Protein AF-A0A8T4MR96-F1 (afdb_monomer)

Foldseek 3Di:
DDPDLVVVVLVLVVLCVLQVDPCSVLVQLLVVVVLLVVQFDQVQKFWDDDLCCCFFPNVNPDGDRETEIEGRPQVVCPPDDLVRLLVVLVVVLVVRLVSLVVSDFPEDSDCVDPCAWDAPDSSQKIWGWGWHQDSVPRHIDTYIYMYHHHDDDPDDGDDTDTHDSDDVV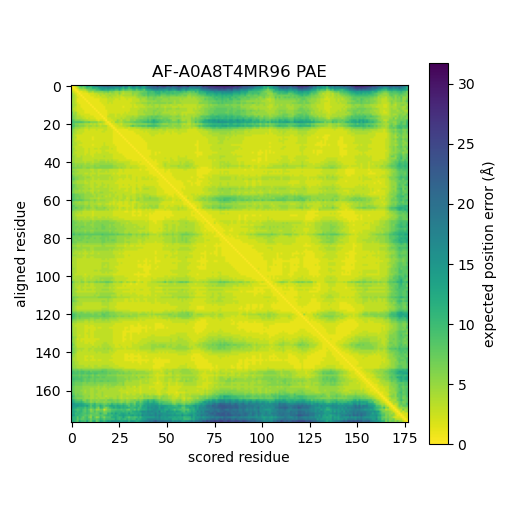SDDPVSDD

pLDDT: mean 91.63, std 8.27, range [53.38, 98.75]

Mean predicted aligned error: 4.53 Å

Structure (mmCIF, N/CA/C/O backbone):
data_AF-A0A8T4MR96-F1
#
_entry.id   AF-A0A8T4MR96-F1
#
loop_
_atom_site.group_PDB
_atom_site.id
_atom_site.type_symbol
_atom_site.label_atom_id
_atom_site.label_alt_id
_atom_site.label_comp_id
_atom_site.label_asym_id
_atom_site.label_entity_id
_atom_site.label_seq_id
_atom_site.pdbx_PDB_ins_code
_atom_site.Cartn_x
_atom_site.Cartn_y
_atom_site.Cartn_z
_atom_site.occupancy
_atom_site.B_iso_or_equiv
_atom_site.auth_seq_id
_atom_site.auth_comp_id
_atom_site.auth_asym_id
_atom_site.auth_atom_id
_atom_site.pdbx_PDB_model_num
ATOM 1 N N . MET A 1 1 ? 13.574 -9.142 0.629 1.00 53.38 1 MET A N 1
ATOM 2 C CA . MET A 1 1 ? 13.779 -9.812 -0.675 1.00 53.38 1 MET A CA 1
ATOM 3 C C . MET A 1 1 ? 15.014 -9.201 -1.312 1.00 53.38 1 MET A C 1
ATOM 5 O O . MET A 1 1 ? 15.032 -7.990 -1.472 1.00 53.38 1 MET A O 1
ATOM 9 N N . ARG A 1 2 ? 16.066 -9.972 -1.608 1.00 58.84 2 ARG A N 1
ATOM 10 C CA . ARG A 1 2 ? 17.262 -9.412 -2.256 1.00 58.84 2 ARG A CA 1
ATOM 11 C C . ARG A 1 2 ? 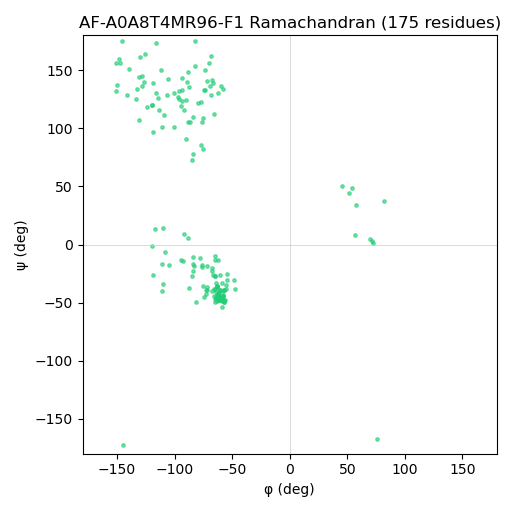17.069 -9.528 -3.765 1.00 58.84 2 ARG A C 1
ATOM 13 O O . ARG A 1 2 ? 17.324 -10.583 -4.330 1.00 58.84 2 ARG A O 1
ATOM 20 N N . ILE A 1 3 ? 16.503 -8.490 -4.377 1.00 70.12 3 ILE A N 1
ATOM 21 C CA . ILE A 1 3 ? 16.417 -8.413 -5.838 1.00 70.12 3 ILE A CA 1
ATOM 22 C C . ILE A 1 3 ? 17.841 -8.226 -6.358 1.00 70.12 3 ILE A C 1
ATOM 24 O O . ILE A 1 3 ? 18.568 -7.358 -5.869 1.00 70.12 3 ILE A O 1
ATOM 28 N N . ASP A 1 4 ? 18.240 -9.059 -7.312 1.00 83.56 4 ASP A N 1
ATOM 29 C CA . ASP A 1 4 ? 19.483 -8.870 -8.048 1.00 83.56 4 ASP A CA 1
ATOM 30 C C . ASP A 1 4 ? 19.355 -7.589 -8.884 1.00 83.56 4 ASP A C 1
ATOM 32 O O . ASP A 1 4 ? 18.523 -7.501 -9.791 1.00 83.56 4 ASP A O 1
ATOM 36 N N . LYS A 1 5 ? 20.139 -6.570 -8.516 1.00 83.81 5 LYS A N 1
ATOM 37 C CA . LYS A 1 5 ? 20.066 -5.241 -9.129 1.00 83.81 5 LYS A CA 1
ATOM 38 C C . LYS A 1 5 ? 20.426 -5.283 -10.610 1.00 83.81 5 LYS A C 1
ATOM 40 O O . LYS A 1 5 ? 19.798 -4.572 -11.390 1.00 83.81 5 LYS A O 1
ATOM 45 N N . ASP A 1 6 ? 21.381 -6.125 -10.992 1.00 85.31 6 ASP A N 1
ATOM 46 C CA . ASP A 1 6 ? 21.850 -6.217 -12.371 1.00 85.31 6 ASP A CA 1
ATOM 47 C C . ASP A 1 6 ? 20.800 -6.903 -13.241 1.00 85.31 6 ASP A C 1
ATOM 49 O O . ASP A 1 6 ? 20.494 -6.424 -14.336 1.00 85.31 6 ASP A O 1
ATOM 53 N N . LYS A 1 7 ? 20.178 -7.977 -12.735 1.00 86.06 7 LYS A N 1
ATOM 54 C CA . LYS A 1 7 ? 19.045 -8.618 -13.421 1.00 86.06 7 LYS A CA 1
ATOM 55 C C . LYS A 1 7 ? 17.857 -7.675 -13.555 1.00 86.06 7 LYS A C 1
ATOM 57 O O . LYS A 1 7 ? 17.277 -7.591 -14.635 1.00 86.06 7 LYS A O 1
ATOM 62 N N . LEU A 1 8 ? 17.510 -6.946 -12.491 1.00 87.44 8 LEU A N 1
ATOM 63 C CA . LEU A 1 8 ? 16.403 -5.997 -12.547 1.00 87.44 8 LEU A CA 1
ATOM 64 C C . LEU A 1 8 ? 16.685 -4.866 -13.542 1.00 87.44 8 LEU A C 1
ATOM 66 O O . LEU A 1 8 ? 15.823 -4.553 -14.353 1.00 87.44 8 LEU A O 1
ATOM 70 N N . ASN A 1 9 ? 17.887 -4.288 -13.537 1.00 88.50 9 ASN A N 1
ATOM 71 C CA . ASN A 1 9 ? 18.240 -3.232 -14.483 1.00 88.50 9 ASN A CA 1
ATOM 72 C C . ASN A 1 9 ? 18.141 -3.715 -15.943 1.00 88.50 9 ASN A C 1
ATOM 74 O O . ASN A 1 9 ? 17.506 -3.062 -16.770 1.00 88.50 9 ASN A O 1
ATOM 78 N N . LYS A 1 10 ? 18.676 -4.908 -16.246 1.00 88.94 10 LYS A N 1
ATOM 79 C CA . LYS A 1 10 ? 18.540 -5.532 -17.575 1.00 88.94 10 LYS A CA 1
ATOM 80 C C . LYS A 1 10 ? 17.077 -5.732 -17.968 1.00 88.94 10 LYS A C 1
ATOM 82 O O . LYS A 1 10 ? 16.699 -5.411 -19.090 1.00 88.94 10 LYS A O 1
ATOM 87 N N . PHE A 1 11 ? 16.255 -6.212 -17.038 1.00 88.69 11 PHE A N 1
ATOM 88 C CA . PHE A 1 11 ? 14.827 -6.398 -17.269 1.00 88.69 11 PHE A CA 1
ATOM 89 C C . PHE A 1 11 ? 14.107 -5.075 -17.565 1.00 88.69 11 PHE A C 1
ATOM 91 O O . PHE A 1 11 ? 13.297 -5.014 -18.482 1.00 88.69 11 PHE A O 1
ATOM 98 N N . LEU A 1 12 ? 14.420 -3.996 -16.845 1.00 90.38 12 LEU A N 1
ATOM 99 C CA . LEU A 1 12 ? 13.809 -2.683 -17.081 1.00 90.38 12 LEU A CA 1
ATOM 100 C C . LEU A 1 12 ? 14.161 -2.121 -18.464 1.00 90.38 12 LEU A C 1
ATOM 102 O O . LEU A 1 12 ? 13.284 -1.589 -19.144 1.00 90.38 12 LEU A O 1
ATOM 106 N N . ILE A 1 13 ? 15.417 -2.280 -18.896 1.00 87.25 13 ILE A N 1
ATOM 107 C CA . ILE A 1 13 ? 15.866 -1.896 -20.243 1.00 87.25 13 ILE A CA 1
ATOM 108 C C . ILE A 1 13 ? 15.100 -2.695 -21.303 1.00 87.25 13 ILE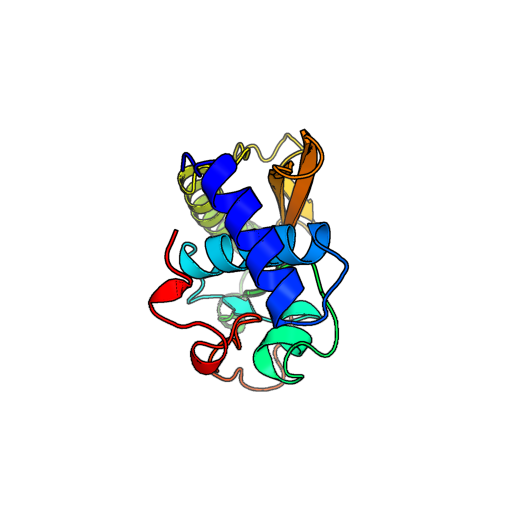 A C 1
ATOM 110 O O . ILE A 1 13 ? 14.528 -2.104 -22.214 1.00 87.25 13 ILE A O 1
ATOM 114 N N . LEU A 1 14 ? 15.001 -4.014 -21.126 1.00 87.62 14 LEU A N 1
ATOM 115 C CA . LEU A 1 14 ? 14.251 -4.887 -22.027 1.00 87.62 14 LEU A CA 1
ATOM 116 C C . LEU A 1 14 ? 12.773 -4.471 -22.138 1.00 87.62 14 LEU A C 1
ATOM 118 O O . LEU A 1 14 ? 12.224 -4.414 -23.236 1.00 87.62 14 LEU A O 1
ATOM 122 N N . VAL A 1 15 ? 12.119 -4.149 -21.018 1.00 87.81 15 VAL A N 1
ATOM 123 C CA . VAL A 1 15 ? 10.719 -3.693 -21.028 1.00 87.81 15 VAL A CA 1
ATOM 124 C C . VAL A 1 15 ? 10.581 -2.380 -21.788 1.00 87.81 15 VAL A C 1
ATOM 126 O O . VAL A 1 15 ? 9.660 -2.251 -22.593 1.00 87.81 15 VAL A O 1
ATOM 129 N N . LYS A 1 16 ? 11.487 -1.419 -21.581 1.00 87.50 16 LYS A N 1
ATOM 130 C CA . LYS A 1 16 ? 11.497 -0.163 -22.343 1.00 87.50 16 LYS A CA 1
ATOM 131 C C . LYS A 1 16 ? 11.583 -0.429 -23.847 1.00 87.50 16 LYS A C 1
ATOM 133 O O . LYS A 1 16 ? 10.780 0.124 -24.594 1.00 87.50 16 LYS A O 1
ATOM 138 N N . ASP A 1 17 ? 12.499 -1.296 -24.269 1.00 85.81 17 ASP A N 1
ATOM 139 C CA . ASP A 1 17 ? 12.726 -1.590 -25.688 1.00 85.81 17 ASP A CA 1
ATOM 140 C C . ASP A 1 17 ? 11.514 -2.273 -26.350 1.00 85.81 17 ASP A C 1
ATOM 142 O O . ASP A 1 17 ? 11.286 -2.108 -27.546 1.00 85.81 17 ASP A O 1
ATOM 146 N N . LYS A 1 18 ? 10.700 -3.008 -25.577 1.00 84.75 18 LYS A N 1
ATOM 147 C CA . LYS A 1 18 ? 9.517 -3.740 -26.073 1.00 84.75 18 LYS A CA 1
ATOM 148 C C . LYS A 1 18 ? 8.192 -2.975 -25.946 1.00 84.75 18 LYS A C 1
ATOM 150 O O . LYS A 1 18 ? 7.189 -3.429 -26.496 1.00 84.75 18 LYS A O 1
ATOM 155 N N . THR A 1 19 ? 8.139 -1.872 -25.192 1.00 80.56 19 THR A N 1
ATOM 156 C CA . THR A 1 19 ? 6.870 -1.192 -24.842 1.00 80.56 19 THR A CA 1
ATOM 157 C C . THR A 1 19 ? 6.764 0.259 -25.315 1.00 80.56 19 THR A C 1
ATOM 159 O O . THR A 1 19 ? 5.734 0.879 -25.069 1.00 80.56 19 THR A O 1
ATOM 162 N N . ASP A 1 20 ? 7.794 0.814 -25.966 1.00 78.31 20 ASP A N 1
ATOM 163 C CA . ASP A 1 20 ? 7.928 2.246 -26.315 1.00 78.31 20 ASP A CA 1
ATOM 164 C C . ASP A 1 20 ? 7.838 3.207 -25.106 1.00 78.31 20 ASP A C 1
ATOM 166 O O . ASP A 1 20 ? 7.813 4.434 -25.248 1.00 78.31 20 ASP A O 1
ATOM 170 N N . ILE A 1 21 ? 7.823 2.673 -23.880 1.00 85.62 21 ILE A N 1
ATOM 171 C CA . ILE A 1 21 ? 7.760 3.453 -22.648 1.00 85.62 21 ILE A CA 1
ATOM 172 C C . ILE A 1 21 ? 9.171 3.895 -22.283 1.00 85.62 21 ILE A C 1
ATOM 174 O O . ILE A 1 21 ? 10.004 3.111 -21.835 1.00 85.62 21 ILE A O 1
ATOM 178 N N . THR A 1 22 ? 9.433 5.190 -22.415 1.00 84.50 22 THR A N 1
ATOM 179 C CA . THR A 1 22 ? 10.762 5.765 -22.165 1.00 84.50 22 THR A CA 1
ATOM 180 C C . THR A 1 22 ? 11.043 6.054 -20.689 1.00 84.50 22 THR A C 1
ATOM 182 O O . THR A 1 22 ? 12.203 6.179 -20.294 1.00 84.50 22 THR A O 1
ATOM 185 N N . ALA A 1 23 ? 10.003 6.126 -19.855 1.00 90.19 23 ALA A N 1
ATOM 186 C CA . ALA A 1 23 ? 10.102 6.448 -18.434 1.00 90.19 23 ALA A CA 1
ATOM 187 C C . ALA A 1 23 ? 10.446 5.210 -17.580 1.00 90.19 23 ALA A C 1
ATOM 189 O O . ALA A 1 23 ? 9.583 4.634 -16.918 1.00 90.19 23 ALA A O 1
ATOM 190 N N . LEU A 1 24 ? 11.723 4.813 -17.577 1.00 90.81 24 LEU A N 1
ATOM 191 C CA . LEU A 1 24 ? 12.227 3.635 -16.851 1.00 90.81 24 LEU A CA 1
ATOM 192 C C . LEU A 1 24 ? 11.907 3.644 -15.348 1.00 90.81 24 LEU A C 1
ATOM 194 O O . LEU A 1 24 ? 11.564 2.606 -14.791 1.00 90.81 24 LEU A O 1
ATOM 198 N N . GLU A 1 25 ? 11.964 4.806 -14.696 1.00 91.44 25 GLU A N 1
ATOM 199 C CA . GLU A 1 25 ? 11.644 4.936 -13.266 1.00 91.44 25 GLU A CA 1
ATOM 200 C C . GLU A 1 25 ? 10.175 4.599 -12.961 1.00 91.44 25 GLU A C 1
ATOM 202 O O . GLU A 1 25 ? 9.868 4.020 -11.916 1.00 91.44 25 GLU A O 1
ATOM 207 N N . LEU A 1 26 ? 9.259 4.904 -13.890 1.00 92.06 26 LEU A N 1
ATOM 208 C CA . LEU A 1 26 ? 7.845 4.550 -13.754 1.00 92.06 26 LEU A CA 1
ATOM 209 C C . LEU A 1 26 ? 7.627 3.045 -13.937 1.00 92.06 26 LEU A C 1
ATOM 211 O O . LEU A 1 26 ? 6.822 2.461 -13.213 1.00 92.06 26 LEU A O 1
ATOM 215 N N . ILE A 1 27 ? 8.373 2.410 -14.848 1.00 92.50 27 ILE A N 1
ATOM 216 C CA . ILE A 1 27 ? 8.364 0.950 -15.027 1.00 92.50 27 ILE A CA 1
ATOM 217 C C . ILE A 1 27 ? 8.896 0.264 -13.762 1.00 92.50 27 ILE A C 1
ATOM 219 O O . ILE A 1 27 ? 8.271 -0.672 -13.261 1.00 92.50 27 ILE A O 1
ATOM 223 N N . GLU A 1 28 ? 10.014 0.749 -13.211 1.00 93.38 28 GLU A N 1
ATOM 224 C CA . GLU A 1 28 ? 10.593 0.223 -11.970 1.00 93.38 28 GLU A CA 1
ATOM 225 C C . GLU A 1 28 ? 9.580 0.292 -10.824 1.00 93.38 28 GLU A C 1
ATOM 227 O O . GLU A 1 28 ? 9.332 -0.697 -10.127 1.00 93.38 28 GLU A O 1
ATOM 232 N N . LYS A 1 29 ? 8.955 1.456 -10.644 1.00 93.69 29 LYS A N 1
ATOM 233 C CA . LYS A 1 29 ? 7.974 1.640 -9.582 1.00 93.69 29 LYS A CA 1
ATOM 234 C C . LYS A 1 29 ? 6.723 0.787 -9.796 1.00 93.69 29 LYS A C 1
ATOM 236 O O . LYS A 1 29 ? 6.225 0.219 -8.824 1.00 93.69 29 LYS A O 1
ATOM 241 N N . ASP A 1 30 ? 6.245 0.633 -11.035 1.00 93.31 30 ASP A N 1
ATOM 242 C CA . ASP A 1 30 ? 5.129 -0.269 -11.361 1.00 93.31 30 ASP A CA 1
ATOM 243 C C . ASP A 1 30 ? 5.448 -1.725 -11.010 1.00 93.31 30 ASP A C 1
ATOM 245 O O . ASP A 1 30 ? 4.603 -2.429 -10.454 1.00 93.31 30 ASP A O 1
ATOM 249 N N . LEU A 1 31 ? 6.684 -2.169 -11.251 1.00 92.19 31 LEU A N 1
ATOM 250 C CA . LEU A 1 31 ? 7.123 -3.504 -10.863 1.00 92.19 31 LEU A CA 1
ATOM 251 C C . LEU A 1 31 ? 7.060 -3.696 -9.342 1.00 92.19 31 LEU A C 1
ATOM 253 O O . LEU A 1 31 ? 6.496 -4.687 -8.871 1.00 92.19 31 LEU A O 1
ATOM 257 N N . TYR A 1 32 ? 7.589 -2.751 -8.561 1.00 93.75 32 TYR A N 1
ATOM 258 C CA . TYR A 1 32 ? 7.512 -2.819 -7.098 1.00 93.75 32 TYR A CA 1
ATOM 259 C C . TYR A 1 32 ? 6.067 -2.756 -6.584 1.00 93.75 32 TYR A C 1
ATOM 261 O O . TYR A 1 32 ? 5.731 -3.473 -5.637 1.00 93.75 32 TYR A O 1
ATOM 269 N N . LEU A 1 33 ? 5.192 -1.978 -7.234 1.00 94.75 33 LEU A N 1
ATOM 270 C CA . LEU A 1 33 ? 3.752 -1.957 -6.953 1.00 94.75 33 LEU A CA 1
ATOM 271 C C . LEU A 1 33 ? 3.127 -3.340 -7.157 1.00 94.75 33 LEU A C 1
ATOM 273 O O . LEU A 1 33 ? 2.415 -3.822 -6.276 1.00 94.75 33 LEU A O 1
ATOM 277 N N . ASN A 1 34 ? 3.429 -4.002 -8.276 1.00 92.81 34 ASN A N 1
ATOM 278 C CA . ASN A 1 34 ? 2.921 -5.345 -8.570 1.00 92.81 34 ASN A CA 1
ATOM 279 C C . ASN A 1 34 ? 3.463 -6.386 -7.580 1.00 92.81 34 ASN A C 1
ATOM 281 O O . ASN A 1 34 ? 2.710 -7.242 -7.117 1.00 92.81 34 ASN A O 1
ATOM 285 N N . ILE A 1 35 ? 4.734 -6.279 -7.177 1.00 92.56 35 ILE A N 1
ATOM 286 C CA . ILE A 1 35 ? 5.318 -7.145 -6.144 1.00 92.56 35 ILE A CA 1
ATOM 287 C C . ILE A 1 35 ? 4.563 -6.989 -4.819 1.00 92.56 35 ILE A C 1
ATOM 289 O O . ILE A 1 35 ? 4.231 -7.997 -4.196 1.00 92.56 35 ILE A O 1
ATOM 293 N N . LEU A 1 36 ? 4.259 -5.758 -4.393 1.00 95.38 36 LEU A N 1
ATOM 294 C CA . LEU A 1 36 ? 3.473 -5.516 -3.180 1.00 95.38 36 LEU A CA 1
ATOM 295 C C . LEU A 1 36 ? 2.058 -6.090 -3.304 1.00 95.38 36 LEU A C 1
ATOM 297 O O . LEU A 1 36 ? 1.634 -6.841 -2.429 1.00 95.38 36 LEU A O 1
ATOM 301 N N . LEU A 1 37 ? 1.359 -5.807 -4.408 1.00 94.38 37 LEU A N 1
ATOM 302 C CA . LEU A 1 37 ? 0.015 -6.335 -4.671 1.00 94.38 37 LEU A CA 1
ATOM 303 C C . LEU A 1 37 ? -0.025 -7.869 -4.653 1.00 94.38 37 LEU A C 1
ATOM 305 O O . LEU A 1 37 ? -0.958 -8.443 -4.105 1.00 94.38 37 LEU A O 1
ATOM 309 N N . SER A 1 38 ? 1.000 -8.530 -5.195 1.00 93.06 38 SER A N 1
ATOM 310 C CA . SER A 1 38 ? 1.072 -9.998 -5.247 1.00 93.06 38 SER A CA 1
ATOM 311 C C . SER A 1 38 ? 1.341 -10.670 -3.894 1.00 93.06 38 SER A C 1
ATOM 313 O O . SER A 1 38 ? 1.116 -11.869 -3.753 1.00 93.06 38 SER A O 1
ATOM 315 N N . LYS A 1 39 ? 1.857 -9.926 -2.906 1.00 95.06 39 LYS A N 1
ATOM 316 C CA . LYS A 1 39 ? 2.329 -10.479 -1.623 1.00 95.06 39 LYS A CA 1
ATOM 317 C C . LYS A 1 39 ? 1.467 -10.110 -0.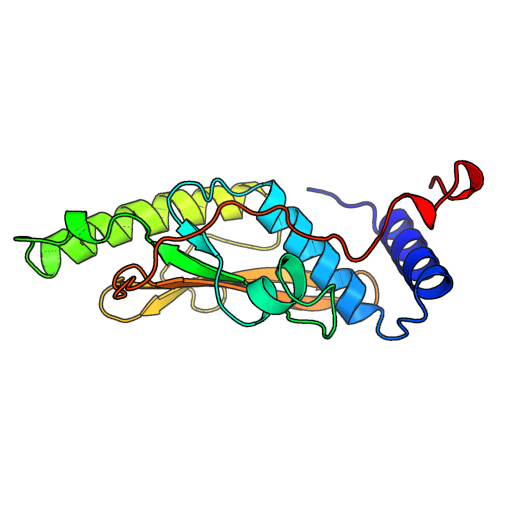424 1.00 95.06 39 LYS A C 1
ATOM 319 O O . LYS A 1 39 ? 1.618 -10.723 0.631 1.00 95.06 39 LYS A O 1
ATOM 324 N N . LEU A 1 40 ? 0.613 -9.100 -0.550 1.00 95.88 40 LEU A N 1
ATOM 325 C CA . LEU A 1 40 ? -0.267 -8.664 0.529 1.00 95.88 40 LEU A CA 1
ATOM 326 C C . LEU A 1 40 ? -1.573 -9.456 0.506 1.00 95.88 40 LEU A C 1
ATOM 328 O O . LEU A 1 40 ? -2.199 -9.590 -0.544 1.00 95.88 40 LEU A O 1
ATOM 332 N N . ASN A 1 41 ? -2.037 -9.911 1.674 1.00 95.50 41 ASN A N 1
ATOM 333 C CA . ASN A 1 41 ? -3.406 -10.398 1.785 1.00 95.50 41 ASN A CA 1
ATOM 334 C C . ASN A 1 41 ? -4.365 -9.200 1.821 1.00 95.50 41 ASN A C 1
ATOM 336 O O . ASN A 1 41 ? -4.487 -8.498 2.831 1.00 95.50 41 ASN A O 1
ATOM 340 N N . LEU A 1 42 ? -5.045 -8.985 0.695 1.00 95.00 42 LEU A N 1
ATOM 341 C CA . LEU A 1 42 ? -5.956 -7.866 0.480 1.00 95.00 42 LEU A CA 1
ATOM 342 C C . LEU A 1 42 ? -7.435 -8.284 0.405 1.00 95.00 42 LEU A C 1
ATOM 344 O O . LEU A 1 42 ? -8.266 -7.468 0.031 1.00 95.00 42 LEU A O 1
ATOM 348 N N . GLU A 1 43 ? -7.798 -9.507 0.808 1.00 93.00 43 GLU A N 1
ATOM 349 C CA . GLU A 1 43 ? -9.166 -10.058 0.675 1.00 93.00 43 GLU A CA 1
ATOM 350 C C . GLU A 1 43 ? -10.262 -9.182 1.304 1.00 93.00 43 GLU A C 1
ATOM 352 O O . GLU A 1 43 ? -11.400 -9.134 0.843 1.00 93.00 43 GLU A O 1
ATOM 357 N N . ASN A 1 44 ? -9.916 -8.457 2.366 1.00 94.69 44 ASN A N 1
ATOM 358 C CA . ASN A 1 44 ? -10.836 -7.580 3.085 1.00 94.69 44 ASN A CA 1
ATOM 359 C C . ASN A 1 44 ? -10.833 -6.126 2.578 1.00 94.69 44 ASN A C 1
ATOM 361 O O . ASN A 1 44 ? -11.395 -5.239 3.231 1.00 94.69 44 ASN A O 1
ATOM 365 N N . TYR A 1 45 ? -10.172 -5.857 1.456 1.00 97.50 45 TYR A N 1
ATOM 366 C CA . TYR A 1 45 ? -9.954 -4.515 0.940 1.00 97.50 45 TYR A CA 1
ATOM 367 C C . TYR A 1 45 ? -10.276 -4.446 -0.555 1.00 97.50 45 TYR A C 1
ATOM 369 O O . TYR A 1 45 ? -9.851 -5.275 -1.349 1.00 97.50 45 TYR A O 1
ATOM 377 N N . VAL A 1 46 ? -11.014 -3.416 -0.955 1.00 96.94 46 VAL A N 1
ATOM 378 C CA . VAL A 1 46 ? -11.349 -3.145 -2.356 1.00 96.94 46 VAL A CA 1
ATOM 379 C C . VAL A 1 46 ? -10.372 -2.134 -2.913 1.00 96.94 46 VAL A C 1
ATOM 381 O O . VAL A 1 46 ? -10.220 -1.041 -2.364 1.00 96.94 46 VAL A O 1
ATOM 384 N N . PHE A 1 47 ? -9.730 -2.503 -4.018 1.00 97.00 47 PHE A N 1
ATOM 385 C CA . PHE A 1 47 ? -8.809 -1.640 -4.739 1.00 97.00 47 PHE A CA 1
ATOM 386 C C . PHE A 1 47 ? -9.564 -0.544 -5.497 1.00 97.00 47 PHE A C 1
ATOM 388 O O . PHE A 1 47 ? -10.548 -0.810 -6.191 1.00 97.00 47 PHE A O 1
ATOM 395 N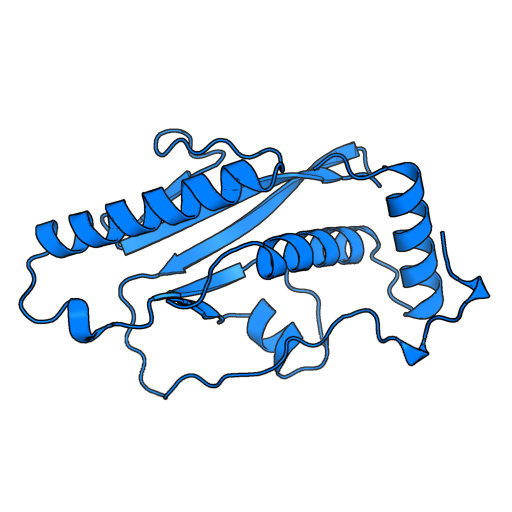 N . LYS A 1 48 ? -9.106 0.702 -5.372 1.00 95.94 48 LYS A N 1
ATOM 396 C CA . LYS A 1 48 ? -9.746 1.886 -5.955 1.00 95.94 48 LYS A CA 1
ATOM 397 C C . LYS A 1 48 ? -8.705 2.915 -6.415 1.00 95.94 48 LYS A C 1
ATOM 399 O O . LYS A 1 48 ? -7.504 2.655 -6.436 1.00 95.94 48 LYS A O 1
ATOM 404 N N . GLY A 1 49 ? -9.179 4.094 -6.812 1.00 95.25 49 GLY A N 1
ATOM 405 C CA . GLY A 1 49 ? -8.320 5.212 -7.197 1.00 95.25 49 GLY A CA 1
ATOM 406 C C . GLY A 1 49 ? -7.688 5.058 -8.582 1.00 95.25 49 GLY A C 1
ATOM 407 O O . GLY A 1 49 ? -8.093 4.227 -9.398 1.00 95.25 49 GLY A O 1
ATOM 408 N N . GLY A 1 50 ? -6.698 5.908 -8.861 1.00 95.25 50 GLY A N 1
ATOM 409 C CA . GLY A 1 50 ? -6.099 6.040 -10.191 1.00 95.25 50 GLY A CA 1
ATOM 410 C C . GLY A 1 50 ? -5.396 4.779 -10.690 1.00 95.25 50 GLY A C 1
ATOM 411 O O . GLY A 1 50 ? -5.492 4.452 -11.870 1.00 95.25 50 GLY A O 1
ATOM 412 N N . THR A 1 51 ? -4.739 4.050 -9.790 1.00 95.06 51 THR A N 1
ATOM 413 C CA . THR A 1 51 ? -3.977 2.846 -10.143 1.00 95.06 51 THR A CA 1
ATOM 414 C C . THR A 1 51 ? -4.896 1.665 -10.435 1.00 95.06 51 THR A C 1
ATOM 416 O O . THR A 1 51 ? -4.644 0.933 -11.387 1.00 95.06 51 THR A O 1
ATOM 419 N N . CYS A 1 52 ? -6.018 1.537 -9.715 1.00 94.94 52 CYS A N 1
ATOM 420 C CA . CYS A 1 52 ? -7.080 0.587 -10.057 1.00 94.94 52 CYS A CA 1
ATOM 421 C C . CYS A 1 52 ? -7.659 0.885 -11.447 1.00 94.94 52 CYS A C 1
ATOM 423 O O . CYS A 1 52 ? -7.736 -0.010 -12.283 1.00 94.94 52 CYS A O 1
ATOM 425 N N . LEU A 1 53 ? -7.978 2.149 -11.750 1.00 94.56 53 LEU A N 1
ATOM 426 C CA . LEU A 1 53 ? -8.468 2.531 -13.081 1.00 94.56 53 LEU A CA 1
ATOM 427 C C . LEU A 1 53 ? -7.463 2.186 -14.188 1.00 94.56 53 LEU A C 1
ATOM 429 O O . LEU A 1 53 ? -7.837 1.544 -15.171 1.00 94.56 53 LEU A O 1
ATOM 433 N N . ALA A 1 54 ? -6.194 2.560 -14.008 1.00 93.06 54 ALA A N 1
ATOM 434 C CA . ALA A 1 54 ? -5.135 2.302 -14.979 1.00 93.06 54 ALA A CA 1
ATOM 435 C C . ALA A 1 54 ? -4.930 0.799 -15.240 1.00 93.06 54 ALA A C 1
ATOM 437 O O . ALA A 1 54 ? -4.898 0.383 -16.400 1.00 93.06 54 ALA A O 1
ATOM 438 N N . LYS A 1 55 ? -4.842 -0.011 -14.175 1.00 92.31 55 LYS A N 1
ATOM 439 C CA . LYS A 1 55 ? -4.526 -1.447 -14.257 1.00 92.31 55 LYS A CA 1
ATOM 440 C C . LYS A 1 55 ? -5.722 -2.349 -14.547 1.00 92.31 55 LYS A C 1
ATOM 442 O O . LYS A 1 55 ? -5.517 -3.457 -15.011 1.00 92.31 55 LYS A O 1
ATOM 447 N N . VAL A 1 56 ? -6.954 -1.933 -14.263 1.00 92.75 56 VAL A N 1
ATOM 448 C CA . VAL A 1 56 ? -8.127 -2.825 -14.382 1.00 92.75 56 VAL A CA 1
ATOM 449 C C . VAL A 1 56 ? -9.035 -2.441 -15.546 1.00 92.75 56 VAL A C 1
ATOM 451 O O . VAL A 1 56 ? -9.644 -3.311 -16.165 1.00 92.75 56 VAL A O 1
ATOM 454 N N . TYR A 1 57 ? -9.154 -1.147 -15.852 1.00 92.38 57 TYR A N 1
ATOM 455 C CA . TYR A 1 57 ? -10.185 -0.658 -16.775 1.00 92.38 57 TYR A CA 1
ATOM 456 C C . TYR A 1 57 ? -9.625 0.025 -18.020 1.00 92.38 57 TYR A C 1
ATOM 458 O O . TYR A 1 57 ? -10.296 0.035 -19.046 1.00 92.38 57 TYR A O 1
ATOM 466 N N . LEU A 1 58 ? -8.419 0.596 -17.945 1.00 92.31 58 LEU A N 1
ATOM 467 C CA . LEU A 1 58 ? -7.891 1.487 -18.984 1.00 92.31 58 LEU A CA 1
ATOM 468 C C . LEU A 1 58 ? -6.626 0.962 -19.673 1.00 92.31 58 LEU A C 1
ATOM 470 O O . LEU A 1 58 ? -5.965 1.735 -20.359 1.00 92.31 58 LEU A O 1
ATOM 474 N N . ASN A 1 59 ? -6.279 -0.320 -19.492 1.00 88.25 59 ASN A N 1
ATOM 475 C CA . ASN A 1 59 ? -5.151 -0.978 -20.168 1.00 88.25 59 ASN A CA 1
ATOM 476 C C . ASN A 1 59 ? -3.865 -0.118 -20.152 1.00 88.25 59 ASN A C 1
ATOM 478 O O . ASN A 1 59 ? -3.267 0.133 -21.195 1.00 88.25 59 ASN A O 1
ATOM 482 N N . TYR A 1 60 ? -3.476 0.376 -18.970 1.00 87.69 60 TYR A N 1
ATOM 483 C CA . TYR A 1 60 ? -2.292 1.225 -18.779 1.00 87.69 60 TYR A CA 1
ATOM 484 C C . TYR A 1 60 ? -2.261 2.526 -19.601 1.00 87.69 60 TYR A C 1
ATOM 486 O O . TYR A 1 60 ? -1.192 3.018 -19.942 1.00 87.69 60 TYR A O 1
ATOM 494 N N . PHE A 1 61 ? -3.416 3.160 -19.843 1.00 87.38 61 PHE A N 1
ATOM 495 C CA . PHE A 1 61 ? -3.488 4.495 -20.465 1.00 87.38 61 PHE A CA 1
ATOM 496 C C . PHE A 1 61 ? -2.548 5.544 -19.828 1.00 87.38 61 PHE A C 1
ATOM 498 O O . PHE A 1 61 ? -2.084 6.459 -20.502 1.00 87.38 61 PHE A O 1
ATOM 505 N N . ARG A 1 62 ? -2.266 5.425 -18.523 1.00 89.56 62 ARG A N 1
ATOM 506 C CA . ARG A 1 62 ? -1.251 6.217 -17.817 1.00 89.56 62 ARG A CA 1
ATOM 507 C C . ARG A 1 62 ? -0.624 5.419 -16.681 1.00 89.56 62 ARG A C 1
ATOM 509 O O . ARG A 1 62 ? -1.266 4.524 -16.128 1.00 89.56 62 ARG A O 1
ATOM 516 N N . PHE A 1 63 ? 0.560 5.837 -16.244 1.00 90.19 63 PHE A N 1
ATOM 517 C CA . PHE A 1 63 ? 1.128 5.383 -14.978 1.00 90.19 63 PHE A CA 1
ATOM 518 C C . PHE A 1 63 ? 0.417 6.010 -13.778 1.00 90.19 63 PHE A C 1
ATOM 520 O O . PHE A 1 63 ? -0.128 7.119 -13.835 1.00 90.19 63 PHE A O 1
ATOM 527 N N . SER A 1 64 ? 0.399 5.260 -12.682 1.00 91.94 64 SER A N 1
ATOM 528 C CA . SER A 1 64 ? -0.142 5.674 -11.395 1.00 91.94 64 SER A CA 1
ATOM 529 C C . SER A 1 64 ? 0.623 4.936 -10.303 1.00 91.94 64 SER A C 1
ATOM 531 O O . SER A 1 64 ? 0.838 3.733 -10.404 1.00 91.94 64 SER A O 1
ATOM 533 N N . GLU A 1 65 ? 1.068 5.670 -9.289 1.00 91.44 65 GLU A N 1
ATOM 534 C CA . GLU A 1 65 ? 2.174 5.240 -8.424 1.00 91.44 65 GLU A CA 1
ATOM 535 C C . GLU A 1 65 ? 1.752 4.838 -7.000 1.00 91.44 65 GLU A C 1
ATOM 537 O O . GLU A 1 65 ? 2.571 4.357 -6.215 1.00 91.44 65 GLU A O 1
ATOM 542 N N . ASP A 1 66 ? 0.480 5.053 -6.667 1.00 95.06 66 ASP A N 1
ATOM 543 C CA . ASP A 1 66 ? -0.083 4.856 -5.332 1.00 95.06 66 ASP A CA 1
ATOM 544 C C . ASP A 1 66 ? -1.065 3.677 -5.314 1.00 95.06 66 ASP A C 1
ATOM 546 O O . ASP A 1 66 ? -1.753 3.417 -6.299 1.00 95.06 66 ASP A O 1
ATOM 550 N N . LEU A 1 67 ? -1.199 2.983 -4.187 1.00 97.88 67 LEU A N 1
ATOM 551 C CA . LEU A 1 67 ? -2.227 1.965 -3.987 1.00 97.88 67 LEU A CA 1
ATOM 552 C C . LEU A 1 67 ? -3.281 2.472 -3.004 1.00 97.88 67 LEU A C 1
ATOM 554 O O . LEU A 1 67 ? -3.008 2.619 -1.815 1.00 97.88 67 LEU A O 1
ATOM 558 N N . ASP A 1 68 ? -4.493 2.716 -3.494 1.00 98.12 68 ASP A N 1
ATOM 559 C CA . ASP A 1 68 ? -5.621 3.145 -2.672 1.00 98.12 68 ASP A CA 1
ATOM 560 C C . ASP A 1 68 ? -6.619 2.010 -2.483 1.00 98.12 68 ASP A C 1
ATOM 562 O O . ASP A 1 68 ? -7.121 1.433 -3.448 1.00 98.12 68 ASP A O 1
ATOM 566 N N . PHE A 1 69 ? -6.982 1.747 -1.233 1.00 98.38 69 PHE A N 1
ATOM 567 C CA . PHE A 1 69 ? -7.974 0.744 -0.887 1.00 98.38 69 PHE A CA 1
ATOM 568 C C . PHE A 1 69 ? -9.035 1.281 0.060 1.00 98.38 69 PHE A C 1
ATOM 570 O O . PHE A 1 69 ? -8.854 2.279 0.767 1.00 98.38 69 PHE A O 1
ATOM 577 N N . THR A 1 70 ? -10.149 0.564 0.100 1.00 97.75 70 THR A N 1
ATOM 578 C CA . THR A 1 70 ? -11.193 0.746 1.100 1.00 97.75 70 THR A CA 1
ATOM 579 C C . THR A 1 70 ? -11.555 -0.581 1.753 1.00 97.75 70 THR A C 1
ATOM 581 O O . THR A 1 70 ? -11.507 -1.622 1.103 1.00 97.75 70 THR A O 1
ATOM 584 N N . PHE A 1 71 ? -11.877 -0.581 3.043 1.00 97.62 71 PHE A N 1
ATOM 585 C CA . PHE A 1 71 ? -12.280 -1.801 3.747 1.00 97.62 71 PHE A CA 1
ATOM 586 C C . PHE A 1 71 ? -13.655 -2.292 3.260 1.00 97.62 71 PHE A C 1
ATOM 588 O O . PHE A 1 71 ? -14.579 -1.497 3.105 1.00 97.62 71 PHE A O 1
ATOM 595 N N . THR A 1 72 ? -13.824 -3.594 3.028 1.00 95.38 72 THR A N 1
ATOM 596 C CA . THR A 1 72 ? -15.051 -4.143 2.416 1.00 95.38 72 THR A CA 1
ATOM 597 C C . THR A 1 72 ? -16.250 -4.168 3.359 1.00 95.38 72 THR A C 1
ATOM 599 O O . THR A 1 72 ? -17.357 -3.797 2.971 1.00 95.38 72 THR A O 1
ATOM 602 N N . ASN A 1 73 ? -16.056 -4.613 4.603 1.00 94.06 73 ASN A N 1
ATOM 603 C CA . ASN A 1 73 ? -17.155 -4.889 5.528 1.00 94.06 73 ASN A CA 1
ATOM 604 C C . ASN A 1 73 ? -17.610 -3.621 6.274 1.00 94.06 73 ASN A C 1
ATOM 606 O O . ASN A 1 73 ? -17.354 -3.454 7.465 1.00 94.06 73 ASN A O 1
ATOM 610 N N . GLN A 1 74 ? -18.299 -2.723 5.568 1.00 94.56 74 GLN A N 1
ATOM 611 C CA . GLN A 1 74 ? -18.825 -1.479 6.146 1.00 94.56 74 GLN A CA 1
ATOM 612 C C . GLN A 1 74 ? -19.944 -1.714 7.180 1.00 94.56 74 GLN A C 1
ATOM 614 O O . GLN A 1 74 ? -20.156 -0.891 8.071 1.00 94.56 74 GLN A O 1
ATOM 619 N N . GLU A 1 75 ? -20.629 -2.857 7.111 1.00 93.25 75 GLU A N 1
ATOM 620 C CA . GLU A 1 75 ? -21.669 -3.257 8.066 1.00 93.25 75 GLU A CA 1
ATOM 621 C C . GLU A 1 75 ? -21.112 -3.488 9.478 1.00 93.25 75 GLU A C 1
ATOM 623 O O . GLU A 1 75 ? -21.810 -3.248 10.463 1.00 93.25 75 GLU A O 1
ATOM 628 N N . LEU A 1 76 ? -19.825 -3.847 9.589 1.00 94.31 76 LEU A N 1
ATOM 629 C CA . LEU A 1 76 ? -19.112 -4.008 10.861 1.00 94.31 76 LEU A CA 1
ATOM 630 C C . LEU A 1 76 ? -19.186 -2.764 11.757 1.00 94.31 76 LEU A C 1
ATOM 632 O O . LEU A 1 76 ? -19.033 -2.868 12.974 1.00 94.31 76 LEU A O 1
ATOM 636 N N . TRP A 1 77 ? -19.388 -1.585 11.171 1.00 94.94 77 TRP A N 1
ATOM 637 C CA . TRP A 1 77 ? -19.404 -0.312 11.886 1.00 94.94 77 TRP A CA 1
ATOM 638 C C . TRP A 1 77 ? -20.760 0.019 12.512 1.00 94.94 77 TRP A C 1
ATOM 640 O O . TRP A 1 77 ? -20.823 0.880 13.392 1.00 94.94 77 TRP A O 1
ATOM 650 N N . LYS A 1 78 ? -21.843 -0.649 12.097 1.00 94.50 78 LYS A N 1
ATOM 651 C CA . LYS A 1 78 ? -23.188 -0.374 12.615 1.00 94.50 78 LYS A CA 1
ATOM 652 C C . LYS A 1 78 ? -23.258 -0.660 14.115 1.00 94.50 78 LYS A C 1
ATOM 654 O O . LYS A 1 78 ? -22.822 -1.705 14.587 1.00 94.50 78 LYS A O 1
ATOM 659 N N . GLY A 1 79 ? -23.796 0.301 14.865 1.00 95.25 79 GLY A N 1
ATOM 660 C CA . GLY A 1 79 ? -23.941 0.208 16.321 1.00 95.25 79 GLY A CA 1
ATOM 661 C C . GLY A 1 79 ? -22.637 0.328 17.121 1.00 95.25 79 GLY A C 1
ATOM 662 O O . GLY A 1 79 ? -22.695 0.261 18.344 1.00 95.25 79 GLY A O 1
ATOM 663 N N . LYS A 1 80 ? -21.477 0.529 16.475 1.00 96.31 80 LYS A N 1
ATOM 664 C CA . LYS A 1 80 ? -20.194 0.712 17.168 1.00 96.31 80 LYS A CA 1
ATOM 665 C C . LYS A 1 80 ? -19.924 2.177 17.481 1.00 96.31 80 LYS A C 1
ATOM 667 O O . LYS A 1 80 ? -20.107 3.063 16.646 1.00 96.31 80 LYS A O 1
ATOM 672 N N . SER A 1 81 ? -19.391 2.424 18.668 1.00 96.31 81 SER A N 1
ATOM 673 C CA . SER A 1 81 ? -18.820 3.713 19.041 1.00 96.31 81 SER A CA 1
ATOM 674 C C . SER A 1 81 ? -17.533 4.008 18.262 1.00 96.31 81 SER A C 1
ATOM 676 O O . SER A 1 81 ? -16.849 3.116 17.751 1.00 96.31 81 SER A O 1
ATOM 678 N N . THR A 1 82 ? -17.131 5.280 18.234 1.00 94.56 82 THR A N 1
ATOM 679 C CA . THR A 1 82 ? -15.859 5.700 17.620 1.00 94.56 82 THR A CA 1
ATOM 680 C C . THR A 1 82 ? -14.648 4.963 18.205 1.00 94.56 82 THR A C 1
ATOM 682 O O . THR A 1 82 ? -13.710 4.662 17.465 1.00 94.56 82 THR A O 1
ATOM 685 N N . ASN A 1 83 ? -14.661 4.640 19.502 1.00 95.94 83 ASN A N 1
ATOM 686 C CA . ASN A 1 83 ? -13.555 3.940 20.160 1.00 95.94 83 ASN A CA 1
ATOM 687 C C . ASN A 1 83 ? -13.471 2.467 19.745 1.00 95.94 83 ASN A C 1
ATOM 689 O O . ASN A 1 83 ? -12.374 1.961 19.511 1.00 95.94 83 ASN A O 1
ATOM 693 N N . GLU A 1 84 ? -14.612 1.795 19.592 1.00 96.94 84 GLU A N 1
ATOM 694 C CA . GLU A 1 84 ? -14.659 0.417 19.095 1.00 96.94 84 GLU A CA 1
ATOM 695 C C . GLU A 1 84 ? -14.195 0.334 17.641 1.00 96.94 84 GLU A C 1
ATOM 697 O O . GLU A 1 84 ? -13.361 -0.509 17.315 1.00 96.94 84 GLU A O 1
ATOM 702 N N . ILE A 1 85 ? -14.659 1.253 16.785 1.00 97.19 85 ILE A N 1
ATOM 703 C CA . ILE A 1 85 ? -14.194 1.358 15.394 1.00 97.19 85 ILE A CA 1
ATOM 704 C C . ILE A 1 85 ? -12.677 1.563 15.369 1.00 97.19 85 ILE A C 1
ATOM 706 O O . ILE A 1 85 ? -11.960 0.825 14.697 1.00 97.19 85 ILE A O 1
ATOM 710 N N . LYS A 1 86 ? -12.163 2.520 16.154 1.00 96.69 86 LYS A N 1
ATOM 711 C CA . LYS A 1 86 ? -10.724 2.804 16.244 1.00 96.69 86 LYS A CA 1
ATOM 712 C C . LYS A 1 86 ? -9.914 1.571 16.656 1.00 96.69 86 LYS A C 1
ATOM 714 O O . LYS A 1 86 ? -8.815 1.383 16.131 1.00 96.69 86 LYS A O 1
ATOM 719 N N . LYS A 1 87 ? -10.428 0.748 17.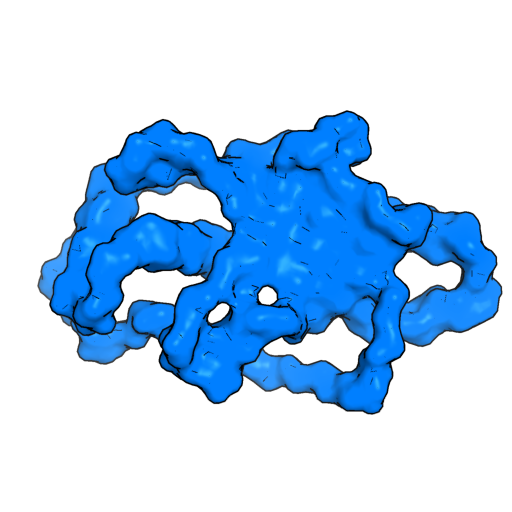579 1.00 97.44 87 LYS A N 1
ATOM 720 C CA . LYS A 1 87 ? -9.777 -0.496 18.022 1.00 97.44 87 LYS A CA 1
ATOM 721 C C . LYS A 1 87 ? -9.686 -1.513 16.882 1.00 97.44 87 LYS A C 1
ATOM 723 O O . LYS A 1 87 ? -8.592 -1.988 16.598 1.00 97.44 87 LYS A O 1
ATOM 728 N N . VAL A 1 88 ? -10.788 -1.760 16.177 1.00 97.25 88 VAL A N 1
ATOM 729 C CA . VAL A 1 88 ? -10.810 -2.679 15.027 1.00 97.25 88 VAL A CA 1
ATOM 730 C C . VAL A 1 88 ? -9.892 -2.187 13.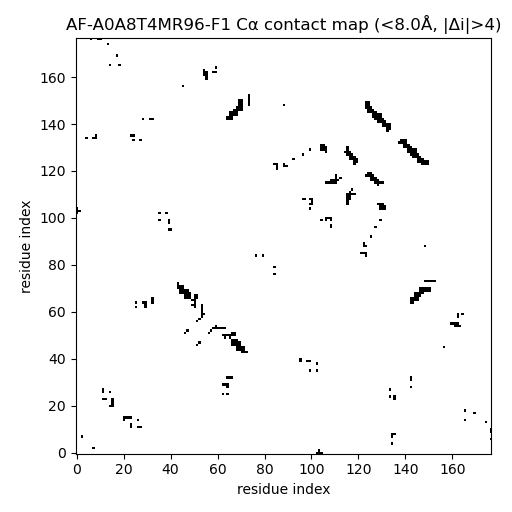904 1.00 97.25 88 VAL A C 1
ATOM 732 O O . VAL A 1 88 ? -9.118 -2.966 13.349 1.00 97.25 88 VAL A O 1
ATOM 735 N N . CYS A 1 89 ? -9.924 -0.890 13.578 1.00 97.94 89 CYS A N 1
ATOM 736 C CA . CYS A 1 89 ? -9.012 -0.330 12.581 1.00 97.94 89 CYS A CA 1
ATOM 737 C C . CYS A 1 89 ? -7.554 -0.493 13.015 1.00 97.94 89 CYS A C 1
ATOM 739 O O . CYS A 1 89 ? -6.714 -0.850 12.198 1.00 97.94 89 CYS A O 1
ATOM 741 N N . LYS A 1 90 ? -7.244 -0.283 14.303 1.00 97.81 90 LYS A N 1
ATOM 742 C CA . LYS A 1 90 ? -5.892 -0.482 14.841 1.00 97.81 90 LYS A CA 1
ATOM 743 C C . LYS A 1 90 ? -5.400 -1.913 14.598 1.00 97.81 90 LYS A C 1
ATOM 745 O O . LYS A 1 90 ? -4.292 -2.055 14.101 1.00 97.81 90 LYS A O 1
ATOM 750 N N . GLU A 1 91 ? -6.215 -2.922 14.899 1.00 97.69 91 GLU A N 1
ATOM 751 C CA . GLU A 1 91 ? -5.877 -4.343 14.704 1.00 97.69 91 GLU A CA 1
ATOM 752 C C . GLU A 1 91 ? -5.612 -4.668 13.225 1.00 97.69 91 GLU A C 1
ATOM 754 O O . GLU A 1 91 ? -4.643 -5.348 12.890 1.00 97.69 91 GLU A O 1
ATOM 759 N N . LYS A 1 92 ? -6.426 -4.120 12.317 1.00 97.88 92 LYS A N 1
ATOM 760 C CA . LYS A 1 92 ? -6.231 -4.277 10.868 1.00 97.88 92 LYS A CA 1
ATOM 761 C C . LYS A 1 92 ? -4.971 -3.577 10.359 1.00 97.88 92 LYS A C 1
ATOM 763 O O . LYS A 1 92 ? -4.265 -4.132 9.523 1.00 97.88 92 LYS A O 1
ATOM 768 N N . ILE A 1 93 ? -4.685 -2.380 10.877 1.00 98.44 93 ILE A N 1
ATOM 769 C CA . ILE A 1 93 ? -3.451 -1.637 10.593 1.00 98.44 93 ILE A CA 1
ATOM 770 C C . ILE A 1 93 ? -2.2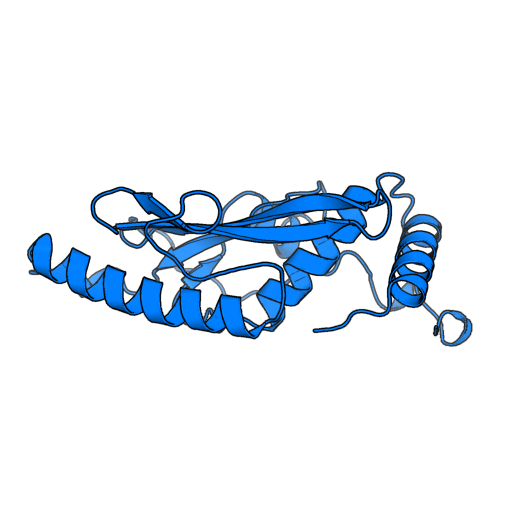32 -2.420 11.085 1.00 98.44 93 ILE A C 1
ATOM 772 O O . ILE A 1 93 ? -1.251 -2.487 10.356 1.00 98.44 93 ILE A O 1
ATOM 776 N N . ASP A 1 94 ? -2.299 -3.001 12.289 1.00 98.38 94 ASP A N 1
ATOM 777 C CA . ASP A 1 94 ? -1.234 -3.840 12.856 1.00 98.38 94 ASP A CA 1
ATOM 778 C C . ASP A 1 94 ? -0.950 -5.041 11.956 1.00 98.38 94 ASP A C 1
ATOM 780 O O . ASP A 1 94 ? 0.162 -5.191 11.454 1.00 98.38 94 ASP A O 1
ATOM 784 N N . SER A 1 95 ? -1.986 -5.814 11.631 1.00 97.94 95 SER A N 1
ATOM 785 C CA . SER A 1 95 ? -1.849 -6.985 10.764 1.00 97.94 95 SER A CA 1
ATOM 786 C C . SER A 1 95 ? -1.278 -6.650 9.381 1.00 97.94 95 SER A C 1
ATOM 788 O O . SER A 1 95 ? -0.411 -7.369 8.884 1.00 97.94 95 SER A O 1
ATOM 790 N N . LEU A 1 96 ? -1.745 -5.571 8.740 1.00 98.06 96 LEU A N 1
ATOM 791 C CA . LEU A 1 96 ? -1.259 -5.191 7.412 1.00 98.06 96 LEU A CA 1
ATOM 792 C C . LEU A 1 96 ? 0.161 -4.607 7.465 1.00 98.06 96 LEU A C 1
ATOM 794 O O . LEU A 1 96 ? 0.982 -4.928 6.610 1.00 98.06 96 LEU A O 1
ATOM 798 N N . GLY A 1 97 ? 0.472 -3.797 8.479 1.00 98.12 97 GLY A N 1
ATOM 799 C CA . GLY A 1 97 ? 1.810 -3.243 8.688 1.00 98.12 97 GLY A CA 1
ATOM 800 C C . GLY A 1 97 ? 2.867 -4.329 8.889 1.00 98.12 97 GLY A C 1
ATOM 801 O O . GLY A 1 97 ? 3.904 -4.306 8.228 1.00 98.12 97 GLY A O 1
ATOM 802 N N . GLU A 1 98 ? 2.565 -5.333 9.715 1.00 97.81 98 GLU A N 1
ATOM 803 C CA . GLU A 1 98 ? 3.429 -6.503 9.925 1.00 97.81 98 GLU A CA 1
ATOM 804 C C . GLU A 1 98 ? 3.608 -7.345 8.652 1.00 97.81 98 GLU A C 1
ATOM 806 O O . GLU A 1 98 ? 4.681 -7.904 8.422 1.00 97.81 98 GLU A O 1
ATOM 811 N N . GLN A 1 99 ? 2.572 -7.459 7.811 1.00 97.50 99 GLN A N 1
ATOM 812 C CA . GLN A 1 99 ? 2.695 -8.123 6.509 1.00 97.50 99 GLN A CA 1
ATOM 813 C C . GLN A 1 99 ? 3.650 -7.361 5.587 1.00 97.50 99 GLN A C 1
ATOM 815 O O . GLN A 1 99 ? 4.543 -7.977 5.008 1.00 97.50 99 GLN A O 1
ATOM 820 N N . ILE A 1 100 ? 3.504 -6.034 5.482 1.00 97.44 100 ILE A N 1
ATOM 821 C CA . ILE A 1 100 ? 4.362 -5.184 4.641 1.00 97.44 100 ILE A CA 1
ATOM 822 C C . ILE A 1 100 ? 5.831 -5.303 5.071 1.00 97.44 100 ILE A C 1
ATOM 824 O O . ILE A 1 100 ? 6.705 -5.490 4.222 1.00 97.44 100 ILE A O 1
ATOM 828 N N . GLU A 1 101 ? 6.105 -5.257 6.377 1.00 96.75 101 GLU A N 1
ATOM 829 C CA . GLU A 1 101 ? 7.463 -5.364 6.933 1.00 96.75 101 GLU A CA 1
ATOM 830 C C . GLU A 1 101 ? 8.155 -6.685 6.543 1.00 96.75 101 GLU A C 1
ATOM 832 O O . GLU A 1 101 ? 9.350 -6.708 6.245 1.00 96.75 101 GLU A O 1
ATOM 837 N N . LYS A 1 102 ? 7.394 -7.780 6.413 1.00 95.69 102 LYS A N 1
ATOM 838 C CA . LYS A 1 102 ? 7.913 -9.104 6.020 1.00 95.69 102 LYS A CA 1
ATOM 839 C C . LYS A 1 102 ? 8.228 -9.244 4.527 1.00 95.69 102 LYS A C 1
ATOM 841 O O . LYS A 1 102 ? 8.972 -10.148 4.150 1.00 95.69 102 LYS A O 1
ATOM 846 N N . ILE A 1 103 ? 7.710 -8.369 3.660 1.00 92.88 103 ILE A N 1
ATOM 847 C CA . ILE A 1 103 ? 7.959 -8.441 2.204 1.00 92.88 103 ILE A CA 1
ATOM 848 C C . ILE A 1 103 ? 9.437 -8.148 1.880 1.00 92.88 103 ILE A C 1
ATOM 850 O O . ILE A 1 103 ? 9.996 -8.659 0.897 1.00 92.88 103 ILE A O 1
ATOM 854 N N . GLY A 1 104 ? 10.100 -7.387 2.756 1.00 87.56 104 GLY A N 1
ATOM 855 C CA . GLY A 1 104 ? 11.528 -7.097 2.701 1.00 87.56 104 GLY A CA 1
ATOM 856 C C . GLY A 1 104 ? 11.896 -5.967 1.741 1.00 87.56 104 GLY A C 1
ATOM 857 O O . GLY A 1 104 ? 12.918 -6.083 1.063 1.00 87.56 104 GLY A O 1
ATOM 858 N N . PHE A 1 105 ? 11.040 -4.942 1.686 1.00 93.12 105 PHE A N 1
ATOM 859 C CA . PHE A 1 105 ? 11.367 -3.572 1.272 1.00 93.12 105 PHE A CA 1
ATOM 860 C C . PHE A 1 105 ? 11.987 -2.788 2.446 1.00 93.12 105 PHE A C 1
ATOM 862 O O . PHE A 1 105 ? 12.027 -3.292 3.570 1.00 93.12 105 PHE A O 1
ATOM 869 N N . GLU A 1 106 ? 12.437 -1.549 2.216 1.00 94.75 106 GLU A N 1
ATOM 870 C CA . GLU A 1 106 ? 12.822 -0.635 3.299 1.00 94.75 106 GLU A CA 1
ATOM 871 C C . GLU A 1 106 ? 11.551 -0.093 3.970 1.00 94.75 106 GLU A C 1
ATOM 873 O O . GLU A 1 106 ? 11.034 0.982 3.666 1.00 94.75 106 GLU A O 1
ATOM 878 N N . PHE A 1 107 ? 10.997 -0.881 4.880 1.00 97.00 107 PHE A N 1
ATOM 879 C CA . PHE A 1 107 ? 9.823 -0.504 5.646 1.00 97.00 107 PHE A CA 1
ATOM 880 C C . PHE A 1 107 ? 9.970 -1.001 7.074 1.00 97.00 107 PHE A C 1
ATOM 882 O O . PHE A 1 107 ? 10.241 -2.179 7.292 1.00 97.00 107 PHE A O 1
ATOM 889 N N . LYS A 1 108 ? 9.766 -0.095 8.031 1.00 97.12 108 LYS A N 1
ATOM 890 C CA . LYS A 1 108 ? 9.649 -0.428 9.446 1.00 97.12 108 LYS A CA 1
ATOM 891 C C . LYS A 1 108 ? 8.234 -0.112 9.899 1.00 97.12 108 LYS A C 1
ATOM 893 O O . LYS A 1 108 ? 7.773 1.021 9.732 1.00 97.12 108 LYS A O 1
ATOM 898 N N . PHE A 1 109 ? 7.552 -1.079 10.498 1.00 98.00 109 PHE A N 1
ATOM 899 C CA . PHE A 1 109 ? 6.218 -0.847 11.024 1.00 98.00 109 PHE A CA 1
ATOM 900 C C . PHE A 1 109 ? 6.288 -0.091 12.356 1.00 98.00 109 PHE A C 1
ATOM 902 O O . PHE A 1 109 ? 6.285 -0.665 13.443 1.00 98.00 109 PHE A O 1
ATOM 909 N N . ASP A 1 110 ? 6.349 1.237 12.264 1.00 97.31 110 ASP A N 1
ATOM 910 C CA . ASP A 1 110 ? 6.354 2.133 13.417 1.00 97.31 110 ASP A CA 1
ATOM 911 C C . ASP A 1 110 ? 5.318 3.248 13.237 1.00 97.31 110 ASP A C 1
ATOM 913 O O . ASP A 1 110 ? 5.495 4.183 12.461 1.00 97.31 110 ASP A O 1
ATOM 917 N N . LYS A 1 111 ? 4.220 3.163 13.996 1.00 97.00 111 LYS A N 1
ATOM 918 C CA . LYS A 1 111 ? 3.115 4.139 13.964 1.00 97.00 111 LYS A CA 1
ATOM 919 C C . LYS A 1 111 ? 3.508 5.539 14.440 1.00 97.00 111 LYS A C 1
ATOM 921 O O . LYS A 1 111 ? 2.707 6.460 14.285 1.00 97.00 111 LYS A O 1
ATOM 926 N N . LYS A 1 112 ? 4.670 5.693 15.082 1.00 96.94 112 LYS A N 1
ATOM 927 C CA . LYS A 1 112 ? 5.197 6.989 15.528 1.00 96.94 112 LYS A CA 1
ATOM 928 C C . LYS A 1 112 ? 6.119 7.621 14.488 1.00 96.94 112 LYS A C 1
ATOM 930 O O . LYS A 1 112 ? 6.402 8.811 14.596 1.00 96.94 112 LYS A O 1
ATOM 935 N N . ASP A 1 113 ? 6.560 6.854 13.493 1.00 97.88 113 ASP A N 1
ATOM 936 C CA . ASP A 1 113 ? 7.450 7.326 12.443 1.00 97.88 113 ASP A CA 1
ATOM 937 C C . ASP A 1 113 ? 6.669 7.634 11.158 1.00 97.88 113 ASP A C 1
ATOM 939 O O . ASP A 1 113 ? 6.339 6.753 10.358 1.00 97.88 113 ASP A O 1
ATOM 943 N N . ALA A 1 114 ? 6.415 8.925 10.929 1.00 97.31 114 ALA A N 1
ATOM 944 C CA . ALA A 1 114 ? 5.727 9.420 9.737 1.00 97.31 114 ALA A CA 1
ATOM 945 C C . ALA A 1 114 ? 6.505 9.182 8.424 1.00 97.31 114 ALA A C 1
ATOM 947 O O . ALA A 1 114 ? 5.942 9.378 7.334 1.00 97.31 114 ALA A O 1
ATOM 948 N N . LYS A 1 115 ? 7.777 8.746 8.498 1.00 97.56 115 LYS A N 1
ATOM 949 C CA . LYS A 1 115 ? 8.512 8.220 7.340 1.00 97.56 115 LYS A CA 1
ATOM 950 C C . LYS A 1 115 ? 7.812 6.986 6.781 1.00 97.56 115 LYS A C 1
ATOM 952 O O . LYS A 1 115 ? 7.742 6.876 5.559 1.00 97.56 115 LYS A O 1
ATOM 957 N N . TYR A 1 116 ? 7.279 6.111 7.636 1.00 98.12 116 TYR A N 1
ATOM 958 C CA . TYR A 1 116 ? 6.694 4.826 7.240 1.00 98.12 116 TYR A CA 1
ATOM 959 C C . TYR A 1 116 ? 5.181 4.770 7.418 1.00 98.12 116 TYR A C 1
ATOM 961 O O . TYR A 1 116 ? 4.498 4.223 6.555 1.00 98.12 116 TYR A O 1
ATOM 969 N N . VAL A 1 117 ? 4.637 5.323 8.505 1.00 98.62 117 VAL A N 1
ATOM 970 C CA . VAL A 1 117 ? 3.217 5.171 8.847 1.00 98.62 117 VAL A CA 1
ATOM 971 C C . VAL A 1 117 ? 2.608 6.514 9.224 1.00 98.62 117 VAL A C 1
ATOM 973 O O . VAL A 1 117 ? 3.058 7.191 10.143 1.00 98.62 117 VAL A O 1
ATOM 976 N N . ILE A 1 118 ? 1.525 6.882 8.543 1.00 98.56 118 ILE A N 1
ATOM 977 C CA . ILE A 1 118 ? 0.723 8.063 8.866 1.00 98.56 118 ILE A CA 1
ATOM 978 C C . ILE A 1 118 ? -0.691 7.601 9.195 1.00 98.56 118 ILE A C 1
ATOM 980 O O . ILE A 1 118 ? -1.368 6.993 8.368 1.00 98.56 118 ILE A O 1
ATOM 984 N N . LEU A 1 119 ? -1.141 7.896 10.412 1.00 98.12 119 LEU A N 1
ATOM 985 C CA . LEU A 1 119 ? -2.506 7.631 10.858 1.00 98.12 119 LEU A CA 1
ATOM 986 C C . LEU A 1 119 ? -3.353 8.893 10.698 1.00 98.12 119 LEU A C 1
ATOM 988 O O . LEU A 1 119 ? -2.965 9.972 11.138 1.00 98.12 119 LEU A O 1
ATOM 992 N N . GLY A 1 120 ? -4.532 8.744 10.106 1.00 95.88 120 GLY A N 1
ATOM 993 C CA . GLY A 1 120 ? -5.513 9.806 9.929 1.00 95.88 120 GLY A CA 1
ATOM 994 C C . GLY A 1 120 ? -6.875 9.415 10.493 1.00 95.88 120 GLY A C 1
ATOM 995 O O . GLY A 1 120 ? -7.161 8.242 10.754 1.00 95.88 120 GLY A O 1
ATOM 996 N N . SER A 1 121 ? -7.737 10.412 10.686 1.00 93.56 121 SER A N 1
ATOM 997 C CA . SER A 1 121 ? -9.157 10.208 11.006 1.00 93.56 121 SER A CA 1
ATOM 998 C C . SER A 1 121 ? -9.403 9.257 12.189 1.00 93.56 121 SER A C 1
ATOM 1000 O O . SER A 1 121 ? -10.260 8.381 12.113 1.00 93.56 121 SER A O 1
ATOM 1002 N N . ASN A 1 122 ? -8.650 9.390 13.289 1.00 92.75 122 ASN A N 1
ATOM 1003 C CA . ASN A 1 122 ? -8.726 8.480 14.443 1.00 92.75 122 ASN A CA 1
ATOM 1004 C C . ASN A 1 122 ? -8.539 6.995 14.065 1.00 92.75 122 ASN A C 1
ATOM 1006 O O . ASN A 1 122 ? -9.326 6.143 14.475 1.00 92.75 122 ASN A O 1
ATOM 1010 N N . ASN A 1 123 ? -7.495 6.694 13.285 1.00 95.12 123 ASN A N 1
ATOM 1011 C CA . ASN A 1 123 ? -7.161 5.380 12.712 1.00 95.12 123 ASN A CA 1
ATOM 1012 C C . ASN A 1 123 ? -8.118 4.886 11.616 1.00 95.12 123 ASN A C 1
ATOM 1014 O O . ASN A 1 123 ? -7.965 3.765 11.145 1.00 95.12 123 ASN A O 1
ATOM 1018 N N . LYS A 1 124 ? -9.100 5.687 11.190 1.00 96.88 124 LYS A N 1
ATOM 1019 C CA . LYS A 1 124 ? -9.994 5.320 10.078 1.00 96.88 124 LYS A CA 1
ATOM 1020 C C . LYS A 1 124 ? -9.330 5.503 8.713 1.00 96.88 124 LYS A C 1
ATOM 1022 O O . LYS A 1 124 ? -9.860 5.016 7.724 1.00 96.88 124 LYS A O 1
ATOM 1027 N N . LEU A 1 125 ? -8.180 6.168 8.669 1.00 98.00 125 LEU A N 1
ATOM 1028 C CA . LEU A 1 125 ? -7.308 6.261 7.507 1.00 98.00 125 LEU A CA 1
ATOM 1029 C C . LEU A 1 125 ? -5.893 5.872 7.941 1.00 98.00 125 LEU A C 1
ATOM 1031 O O . LEU A 1 125 ? -5.424 6.319 8.990 1.00 98.00 125 LEU A O 1
ATOM 1035 N N . VAL A 1 126 ? -5.209 5.063 7.143 1.00 98.62 126 VAL A N 1
ATOM 1036 C CA . VAL A 1 126 ? -3.768 4.830 7.290 1.00 98.62 126 VAL A CA 1
ATOM 1037 C C . VAL A 1 126 ? -3.091 4.988 5.944 1.00 98.62 126 VAL A C 1
ATOM 1039 O O . VAL A 1 126 ? -3.640 4.584 4.920 1.00 98.62 126 VAL A O 1
ATOM 1042 N N . THR A 1 127 ? -1.883 5.531 5.976 1.00 98.75 127 THR A N 1
ATOM 1043 C CA . THR A 1 127 ? -0.975 5.565 4.841 1.00 98.75 127 THR A CA 1
ATOM 1044 C C . THR A 1 127 ? 0.337 4.911 5.242 1.00 98.75 127 THR A C 1
ATOM 1046 O O . THR A 1 127 ? 1.024 5.394 6.141 1.00 98.75 127 THR A O 1
ATOM 1049 N N . PHE A 1 128 ? 0.689 3.830 4.557 1.00 98.69 128 PHE A N 1
ATOM 1050 C CA . PHE A 1 128 ? 2.002 3.207 4.612 1.00 98.69 128 PHE A CA 1
ATOM 1051 C C . PHE A 1 128 ? 2.867 3.754 3.478 1.00 98.69 128 PHE A C 1
ATOM 1053 O O . PHE A 1 128 ? 2.422 3.830 2.333 1.00 98.69 128 PHE A O 1
ATOM 1060 N N . LYS A 1 129 ? 4.103 4.134 3.786 1.00 98.50 129 LYS A N 1
ATOM 1061 C CA . LYS A 1 129 ? 5.123 4.533 2.815 1.00 98.50 129 LYS A CA 1
ATOM 1062 C C . LYS A 1 129 ? 6.202 3.461 2.804 1.00 98.50 129 LYS A C 1
ATOM 1064 O O . LYS A 1 129 ? 7.024 3.395 3.715 1.00 98.50 129 LYS A O 1
ATOM 1069 N N . VAL A 1 130 ? 6.156 2.599 1.797 1.00 98.06 130 VAL A N 1
ATOM 1070 C CA . VAL A 1 130 ? 7.090 1.485 1.620 1.00 98.06 130 VAL A CA 1
ATOM 1071 C C . VAL A 1 130 ? 8.279 1.992 0.817 1.00 98.06 130 VAL A C 1
ATOM 1073 O O . VAL A 1 130 ? 8.135 2.233 -0.381 1.00 98.06 130 VAL A O 1
ATOM 1076 N N . HIS A 1 131 ? 9.423 2.212 1.470 1.00 97.31 131 HIS A N 1
ATOM 1077 C CA . HIS A 1 131 ? 10.596 2.786 0.810 1.00 97.31 131 HIS A CA 1
ATOM 1078 C C . HIS A 1 131 ? 11.395 1.719 0.063 1.00 97.31 131 HIS A C 1
ATOM 1080 O O . HIS A 1 131 ? 11.379 0.527 0.386 1.00 97.31 131 HIS A O 1
ATOM 1086 N N . TYR A 1 132 ? 12.102 2.174 -0.959 1.00 94.44 132 TYR A N 1
ATOM 1087 C CA . TYR A 1 132 ? 13.076 1.406 -1.712 1.00 94.44 132 TYR A CA 1
ATOM 1088 C C . TYR A 1 132 ? 14.145 2.350 -2.260 1.00 94.44 132 TYR A C 1
ATOM 1090 O O . TYR A 1 132 ? 13.915 3.544 -2.452 1.00 94.44 132 TYR A O 1
ATOM 1098 N N . THR A 1 133 ? 15.324 1.810 -2.538 1.00 94.19 133 THR A N 1
ATOM 1099 C CA . THR A 1 133 ? 16.345 2.515 -3.313 1.00 94.19 133 THR A CA 1
ATOM 1100 C C . THR A 1 133 ? 16.187 2.121 -4.772 1.00 94.19 133 THR A C 1
ATOM 1102 O O . THR A 1 133 ? 16.237 0.926 -5.068 1.00 94.19 133 THR A O 1
ATOM 1105 N N . SER A 1 134 ? 15.998 3.093 -5.666 1.00 93.06 134 SER A N 1
ATOM 1106 C CA . SER A 1 134 ? 15.931 2.819 -7.103 1.00 93.06 134 SER A CA 1
ATOM 1107 C C . SER A 1 134 ? 17.212 2.126 -7.563 1.00 93.06 134 SER A C 1
ATOM 1109 O O . SER A 1 134 ? 18.318 2.551 -7.213 1.00 93.06 134 SER A O 1
ATOM 1111 N N . VAL A 1 135 ? 17.080 1.056 -8.345 1.00 91.81 135 VAL A N 1
ATOM 1112 C CA . VAL A 1 135 ? 18.232 0.390 -8.965 1.00 91.81 135 VAL A CA 1
ATOM 1113 C C . VAL A 1 135 ? 18.769 1.168 -10.162 1.00 91.81 135 VAL A C 1
ATOM 1115 O O . VAL A 1 135 ? 19.921 0.964 -10.530 1.00 91.81 135 VAL A O 1
ATOM 1118 N N . LEU A 1 136 ? 17.960 2.063 -10.738 1.00 90.06 136 LEU A N 1
ATOM 1119 C CA . LEU A 1 136 ? 18.330 2.905 -11.874 1.00 90.06 136 LEU A CA 1
ATOM 1120 C C . LEU A 1 136 ? 19.128 4.132 -11.425 1.00 90.06 136 LEU A C 1
ATOM 1122 O O . LEU A 1 136 ? 20.184 4.420 -11.981 1.00 90.06 136 LEU A O 1
ATOM 1126 N N . THR A 1 137 ? 18.631 4.854 -10.418 1.00 90.19 137 THR A N 1
ATOM 1127 C CA . THR A 1 137 ? 19.200 6.149 -10.002 1.00 90.19 137 THR A CA 1
ATOM 1128 C C . THR A 1 137 ? 19.999 6.073 -8.703 1.00 90.19 137 THR A C 1
ATOM 1130 O O . THR A 1 137 ? 20.750 6.993 -8.383 1.00 90.19 137 THR A O 1
ATOM 1133 N N . GLY A 1 138 ? 19.822 5.011 -7.910 1.00 91.56 138 GLY A N 1
ATOM 1134 C CA . GLY A 1 138 ? 20.383 4.911 -6.562 1.00 91.56 138 GLY A CA 1
ATOM 1135 C C . GLY A 1 138 ? 19.711 5.829 -5.533 1.00 91.56 138 GLY A C 1
ATOM 1136 O O . GLY A 1 138 ? 20.145 5.861 -4.381 1.00 91.56 138 GLY A O 1
ATOM 1137 N N . THR A 1 139 ? 18.663 6.570 -5.906 1.00 93.62 139 THR A N 1
ATOM 1138 C CA . THR A 1 139 ? 17.969 7.490 -4.997 1.00 93.62 139 THR A CA 1
ATOM 1139 C C . THR A 1 139 ? 16.852 6.783 -4.226 1.00 93.62 139 THR A C 1
ATOM 1141 O O . THR A 1 139 ? 16.221 5.859 -4.753 1.00 93.62 139 THR A O 1
ATOM 1144 N N . PRO A 1 140 ? 16.561 7.206 -2.983 1.00 94.25 140 PRO A N 1
ATOM 1145 C CA . PRO A 1 140 ? 15.412 6.698 -2.247 1.00 94.25 140 PRO A CA 1
ATOM 1146 C C . PRO A 1 140 ? 14.101 7.148 -2.902 1.00 94.25 140 PRO A C 1
ATOM 1148 O O . PRO A 1 140 ? 13.966 8.284 -3.354 1.00 94.25 140 PRO A O 1
ATOM 1151 N N . SER A 1 141 ? 13.122 6.254 -2.915 1.00 95.75 141 SER A N 1
ATOM 1152 C CA . SER A 1 141 ? 11.741 6.501 -3.326 1.00 95.75 141 SER A CA 1
ATOM 1153 C C . SER A 1 141 ? 10.810 5.640 -2.469 1.00 95.75 141 SER A C 1
ATOM 1155 O O . SER A 1 141 ? 11.262 4.848 -1.641 1.00 95.75 141 SER A O 1
ATOM 1157 N N . PHE A 1 142 ? 9.498 5.803 -2.622 1.00 97.12 142 PHE A N 1
ATOM 1158 C CA . PHE A 1 142 ? 8.524 4.999 -1.893 1.00 97.12 142 PHE A CA 1
ATOM 1159 C C . PHE A 1 142 ? 7.244 4.753 -2.683 1.00 97.12 142 PHE A C 1
ATOM 1161 O O . PHE A 1 142 ? 6.850 5.531 -3.556 1.00 97.12 142 PHE A O 1
ATOM 1168 N N . ILE A 1 143 ? 6.565 3.671 -2.312 1.00 97.94 143 ILE A N 1
ATOM 1169 C CA . ILE A 1 143 ? 5.194 3.366 -2.708 1.00 97.94 143 ILE A CA 1
ATOM 1170 C C . ILE A 1 143 ? 4.264 3.724 -1.560 1.00 97.94 143 ILE A C 1
ATOM 1172 O O . ILE A 1 143 ? 4.483 3.327 -0.412 1.00 97.94 143 ILE A O 1
ATOM 1176 N N . LYS A 1 144 ? 3.208 4.471 -1.874 1.00 98.31 144 LYS A N 1
ATOM 1177 C CA . LYS A 1 144 ? 2.160 4.801 -0.917 1.00 98.31 144 LYS A CA 1
ATOM 1178 C C . LYS A 1 144 ? 1.067 3.739 -0.973 1.00 98.31 144 LYS A C 1
ATOM 1180 O O . LYS A 1 144 ? 0.488 3.520 -2.030 1.00 98.31 144 LYS A O 1
ATOM 1185 N N . ILE A 1 145 ? 0.749 3.128 0.163 1.00 98.56 145 ILE A N 1
ATOM 1186 C CA . ILE A 1 145 ? -0.425 2.266 0.332 1.00 98.56 145 ILE A CA 1
ATOM 1187 C C . ILE A 1 145 ? -1.363 2.955 1.308 1.00 98.56 145 ILE A C 1
ATOM 1189 O O . ILE A 1 145 ? -1.018 3.143 2.473 1.00 98.56 145 ILE A O 1
ATOM 1193 N N . GLN A 1 146 ? -2.542 3.341 0.848 1.00 98.62 146 GLN A N 1
ATOM 1194 C CA . GLN A 1 146 ? -3.522 4.055 1.647 1.00 98.62 146 GLN A CA 1
ATOM 1195 C C . GLN A 1 146 ? -4.783 3.215 1.818 1.00 98.62 146 GLN A C 1
ATOM 1197 O O . GLN A 1 146 ? -5.350 2.731 0.842 1.00 98.62 146 GLN A O 1
ATOM 1202 N N . ILE A 1 147 ? -5.246 3.073 3.060 1.00 98.50 147 ILE A N 1
ATOM 1203 C CA . ILE A 1 147 ? -6.468 2.337 3.391 1.00 98.50 147 ILE A CA 1
ATOM 1204 C C . ILE A 1 147 ? -7.452 3.279 4.074 1.00 98.50 147 ILE A C 1
ATOM 1206 O O . ILE A 1 147 ? -7.165 3.797 5.157 1.00 98.50 147 ILE A O 1
ATOM 1210 N N . ASN A 1 148 ? -8.630 3.453 3.476 1.00 98.12 148 ASN A N 1
ATOM 1211 C CA . ASN A 1 148 ? -9.774 4.053 4.154 1.00 98.12 148 ASN A CA 1
ATOM 1212 C C . ASN A 1 148 ? -10.663 2.952 4.755 1.00 98.12 148 ASN A C 1
ATOM 1214 O O . ASN A 1 148 ? -11.185 2.099 4.044 1.00 98.12 148 ASN A O 1
ATOM 1218 N N . PHE A 1 149 ? -10.846 2.953 6.071 1.00 97.81 149 PHE A N 1
ATOM 1219 C CA . PHE A 1 149 ? -11.692 1.972 6.751 1.00 97.81 149 PHE A CA 1
ATOM 1220 C C . PHE A 1 149 ? -13.170 2.367 6.761 1.00 97.81 149 PHE A C 1
ATOM 1222 O O . PHE A 1 149 ? -14.029 1.487 6.829 1.00 97.81 149 PHE A O 1
ATOM 1229 N N . LEU A 1 150 ? -13.467 3.670 6.695 1.00 94.44 150 LEU A N 1
ATOM 1230 C CA . LEU A 1 150 ? -14.823 4.206 6.783 1.00 94.44 150 LEU A CA 1
ATOM 1231 C C . LEU A 1 150 ? -15.173 4.957 5.497 1.00 94.44 150 LEU A C 1
ATOM 1233 O O . LEU A 1 150 ? -14.849 6.133 5.322 1.00 94.44 150 LEU A O 1
ATOM 1237 N N . GLU A 1 151 ? -15.855 4.268 4.591 1.00 92.69 151 GLU A N 1
ATOM 1238 C CA . GLU A 1 151 ? -16.249 4.827 3.304 1.00 92.69 151 GLU A CA 1
ATOM 1239 C C . GLU A 1 151 ? -17.546 4.191 2.826 1.00 92.69 151 GLU A C 1
ATOM 1241 O O . GLU A 1 151 ? -17.737 2.980 2.912 1.00 92.69 151 GLU A O 1
ATOM 1246 N N . LYS A 1 152 ? -18.455 5.011 2.299 1.00 90.75 152 LYS A N 1
ATOM 1247 C CA . LYS A 1 152 ? -19.724 4.511 1.782 1.00 90.75 152 LYS A CA 1
ATOM 1248 C C . LYS A 1 152 ? -19.498 3.823 0.435 1.00 90.75 152 LYS A C 1
ATOM 1250 O O . LYS A 1 152 ? -19.282 4.489 -0.574 1.00 90.75 152 LYS A O 1
ATOM 1255 N N . ILE A 1 153 ? -19.611 2.499 0.416 1.00 92.12 153 ILE A N 1
ATOM 1256 C CA . ILE A 1 153 ? -19.604 1.696 -0.810 1.00 92.12 153 ILE A CA 1
ATOM 1257 C C . ILE A 1 153 ? -21.043 1.637 -1.339 1.00 92.12 153 ILE A C 1
ATOM 1259 O O . ILE A 1 153 ? -21.898 0.986 -0.748 1.00 92.12 153 ILE A O 1
ATOM 1263 N N . ILE A 1 154 ? -21.326 2.383 -2.411 1.00 92.81 154 ILE A N 1
ATOM 1264 C CA . ILE A 1 154 ? -22.674 2.480 -3.008 1.00 92.81 154 ILE A CA 1
ATOM 1265 C C . ILE A 1 154 ? -22.904 1.374 -4.042 1.00 92.81 154 ILE A C 1
ATOM 1267 O O . ILE A 1 154 ? -24.002 0.836 -4.141 1.00 92.81 154 ILE A O 1
ATOM 1271 N N . PHE A 1 155 ? -21.863 1.036 -4.801 1.00 92.75 155 PHE A N 1
ATOM 1272 C CA . PHE A 1 155 ? -21.906 0.003 -5.828 1.00 92.75 155 PHE A CA 1
ATOM 1273 C C . PHE A 1 155 ? -21.173 -1.247 -5.344 1.00 92.75 155 PHE A C 1
ATOM 1275 O O . PHE A 1 155 ? -20.137 -1.113 -4.687 1.00 92.75 155 PHE A O 1
ATOM 1282 N N . PRO A 1 156 ? -21.667 -2.454 -5.669 1.00 91.50 156 PRO A N 1
ATOM 1283 C CA . PRO A 1 156 ? -20.945 -3.677 -5.357 1.00 91.50 156 PRO A CA 1
ATOM 1284 C C . PRO A 1 156 ? -19.577 -3.657 -6.044 1.00 91.50 156 PRO A C 1
ATOM 1286 O O . PRO A 1 156 ? -19.453 -3.270 -7.208 1.00 91.50 156 PRO A O 1
ATOM 1289 N N . TYR A 1 157 ? -18.543 -4.070 -5.314 1.00 92.81 157 TYR A N 1
ATOM 1290 C CA . TYR A 1 157 ? -17.223 -4.247 -5.902 1.00 92.81 157 TYR A CA 1
ATOM 1291 C C . TYR A 1 157 ? -17.221 -5.453 -6.846 1.00 92.81 157 TYR A C 1
ATOM 1293 O O . TYR A 1 157 ? -18.041 -6.363 -6.730 1.00 92.81 157 TYR A O 1
ATOM 1301 N N . GLN A 1 158 ? -16.284 -5.453 -7.790 1.00 93.94 158 GLN A N 1
ATOM 1302 C CA . GLN A 1 158 ? -16.138 -6.511 -8.784 1.00 93.94 158 GLN A CA 1
ATOM 1303 C C . GLN A 1 158 ? -14.774 -7.171 -8.633 1.00 93.94 158 GLN A C 1
ATOM 1305 O O . GLN A 1 158 ? -13.770 -6.483 -8.444 1.00 93.94 158 GLN A O 1
ATOM 1310 N N . ILE A 1 159 ? -14.739 -8.496 -8.753 1.00 94.06 159 ILE A N 1
ATOM 1311 C CA . ILE A 1 159 ? -13.488 -9.238 -8.889 1.00 94.06 159 ILE A CA 1
ATOM 1312 C C . ILE A 1 159 ? -13.059 -9.121 -10.349 1.00 94.06 159 ILE A C 1
ATOM 1314 O O . ILE A 1 159 ? -13.812 -9.484 -11.254 1.00 94.06 159 ILE A O 1
ATOM 1318 N N . LYS A 1 160 ? -11.864 -8.580 -10.573 1.00 93.44 160 LYS A N 1
ATOM 1319 C CA . LYS A 1 160 ? -11.260 -8.435 -11.896 1.00 93.44 160 LYS A CA 1
ATOM 1320 C C . LYS A 1 160 ? -9.779 -8.762 -11.827 1.00 93.44 160 LYS A C 1
ATOM 1322 O O . LYS A 1 160 ? -9.142 -8.548 -10.798 1.00 93.44 160 LYS A O 1
ATOM 1327 N N . GLU A 1 161 ? -9.252 -9.249 -12.939 1.00 90.69 161 GLU A N 1
ATOM 1328 C CA . GLU A 1 161 ? -7.820 -9.453 -13.104 1.00 90.69 161 GLU A CA 1
ATOM 1329 C C . GLU A 1 161 ? -7.104 -8.104 -13.252 1.00 90.69 161 GLU A C 1
ATOM 1331 O O . GLU A 1 161 ? -7.612 -7.174 -13.887 1.00 90.69 161 GLU A O 1
ATOM 1336 N N . LEU A 1 162 ? -5.924 -7.993 -12.642 1.00 90.31 162 LEU A N 1
ATOM 1337 C CA . LEU A 1 162 ? -5.031 -6.866 -12.872 1.00 90.31 162 LEU A CA 1
ATOM 1338 C C . LEU A 1 162 ? -4.341 -7.073 -14.216 1.00 90.31 162 LEU A C 1
ATOM 1340 O O . LEU A 1 162 ? -3.646 -8.066 -14.416 1.00 90.31 162 LEU A O 1
ATOM 1344 N N . ILE A 1 163 ? -4.490 -6.114 -15.123 1.00 88.69 163 ILE A N 1
ATOM 1345 C CA . ILE A 1 163 ? -3.697 -6.088 -16.347 1.00 88.69 163 ILE A CA 1
ATOM 1346 C C . ILE A 1 163 ? -2.245 -5.836 -15.929 1.00 88.69 163 ILE A C 1
ATOM 1348 O O . ILE A 1 163 ? -1.982 -5.016 -15.045 1.00 88.69 163 ILE A O 1
ATOM 1352 N N . SER A 1 164 ? -1.311 -6.540 -16.566 1.00 83.19 164 SER A N 1
ATOM 1353 C CA . SER A 1 164 ? 0.130 -6.303 -16.450 1.00 83.19 164 SER A CA 1
ATOM 1354 C C . SER A 1 164 ? 0.606 -5.377 -17.569 1.00 83.19 164 SER A C 1
ATOM 1356 O O . SER A 1 164 ? 0.127 -5.469 -18.702 1.00 83.19 164 SER A O 1
ATOM 1358 N N . LEU A 1 165 ? 1.555 -4.491 -17.248 1.00 83.94 165 LEU A N 1
ATOM 1359 C CA . LEU A 1 165 ? 2.224 -3.629 -18.228 1.00 83.94 165 LEU A CA 1
ATOM 1360 C C . LEU A 1 165 ? 2.899 -4.479 -19.310 1.00 83.94 165 LEU A C 1
ATOM 1362 O O . LEU A 1 165 ? 2.858 -4.163 -20.495 1.00 83.94 165 LEU A O 1
ATOM 1366 N N . ILE A 1 166 ? 3.490 -5.582 -18.860 1.00 79.75 166 ILE A N 1
ATOM 1367 C CA . ILE A 1 166 ? 4.213 -6.564 -19.652 1.00 79.75 166 ILE A CA 1
ATOM 1368 C C . ILE A 1 166 ? 3.214 -7.637 -20.056 1.00 79.75 166 ILE A C 1
ATOM 1370 O O . ILE A 1 166 ? 2.674 -8.340 -19.193 1.00 79.75 166 ILE A O 1
ATOM 1374 N N . LYS A 1 167 ? 2.965 -7.767 -21.359 1.00 77.31 167 LYS A N 1
ATOM 1375 C CA . LYS A 1 167 ? 2.091 -8.812 -21.898 1.00 77.31 167 LYS A CA 1
ATOM 1376 C C . LYS A 1 167 ? 2.963 -9.977 -22.372 1.00 77.31 167 LYS A C 1
ATOM 1378 O O . LYS A 1 167 ? 3.843 -9.737 -23.194 1.00 77.31 167 LYS A O 1
ATOM 1383 N N . PRO A 1 168 ? 2.716 -11.229 -21.931 1.00 68.00 168 PRO A N 1
ATOM 1384 C CA . PRO A 1 168 ? 3.543 -12.381 -22.304 1.00 68.00 168 PRO A CA 1
ATOM 1385 C C . PRO A 1 168 ? 3.853 -12.517 -23.806 1.00 68.00 168 PRO A C 1
ATOM 1387 O O . PRO A 1 168 ? 4.998 -12.812 -24.120 1.00 68.00 168 PRO A O 1
ATOM 1390 N N . PRO A 1 169 ? 2.930 -12.221 -24.750 1.00 66.44 169 PRO A N 1
ATOM 1391 C CA . PRO A 1 169 ? 3.223 -12.298 -26.186 1.00 66.44 169 PRO A CA 1
ATOM 1392 C C . PRO A 1 169 ? 4.322 -11.347 -26.693 1.00 66.44 169 PRO A C 1
ATOM 1394 O O . PRO A 1 169 ? 4.759 -11.487 -27.829 1.00 66.44 169 PRO A O 1
ATOM 1397 N N . GLN A 1 170 ? 4.736 -10.354 -25.899 1.00 69.25 170 GLN A N 1
ATOM 1398 C CA . GLN A 1 170 ? 5.799 -9.403 -26.253 1.00 69.25 170 GLN A CA 1
ATOM 1399 C C . GLN A 1 170 ? 7.207 -9.952 -25.958 1.00 69.25 170 GLN A C 1
ATOM 1401 O O . GLN A 1 170 ? 8.195 -9.343 -26.370 1.00 69.25 170 GLN A O 1
ATOM 1406 N N . PHE A 1 171 ? 7.299 -11.079 -25.245 1.00 71.50 171 PHE A N 1
ATOM 1407 C CA . PHE A 1 171 ? 8.544 -11.665 -24.758 1.00 71.50 171 PHE A CA 1
ATOM 1408 C C . PHE A 1 171 ? 8.644 -13.126 -25.210 1.00 71.50 171 PHE A C 1
ATOM 1410 O O . PHE A 1 171 ? 7.661 -13.867 -25.213 1.00 71.50 171 PHE A O 1
ATOM 1417 N N . THR A 1 172 ? 9.841 -13.530 -25.610 1.00 73.44 172 THR A N 1
ATOM 1418 C CA . THR A 1 172 ? 10.172 -14.852 -26.155 1.00 73.44 172 THR A CA 1
ATOM 1419 C C . THR A 1 172 ? 11.154 -15.584 -25.237 1.00 73.44 172 THR A C 1
ATOM 1421 O O . THR A 1 172 ? 11.653 -15.008 -24.271 1.00 73.44 172 THR A O 1
ATOM 1424 N N . GLU A 1 173 ? 11.453 -16.857 -25.511 1.00 71.06 173 GLU A N 1
ATOM 1425 C CA . GLU A 1 173 ? 12.459 -17.609 -24.737 1.00 71.06 173 GLU A CA 1
ATOM 1426 C C . GLU A 1 173 ? 13.858 -16.970 -24.804 1.00 71.06 173 GLU A C 1
ATOM 1428 O O . GLU A 1 173 ? 14.623 -17.078 -23.848 1.00 71.06 173 GLU A O 1
ATOM 1433 N N . GLU A 1 174 ? 14.161 -16.234 -25.879 1.00 70.62 174 GLU A N 1
ATOM 1434 C CA . GLU A 1 174 ? 15.414 -15.484 -26.048 1.00 70.62 174 GLU A CA 1
ATOM 1435 C C . GLU A 1 174 ? 15.537 -14.297 -25.077 1.00 70.62 174 GLU A C 1
ATOM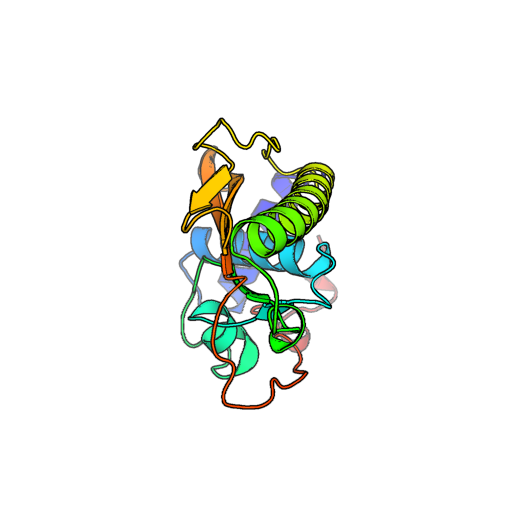 1437 O O . GLU A 1 174 ? 16.640 -13.827 -24.805 1.00 70.62 174 GLU A O 1
ATOM 1442 N N . ASP A 1 175 ? 14.415 -13.828 -24.523 1.00 69.25 175 ASP A N 1
ATOM 1443 C CA . ASP A 1 175 ? 14.353 -12.683 -23.613 1.00 69.25 175 ASP A CA 1
ATOM 1444 C C . ASP A 1 175 ? 14.543 -13.090 -22.122 1.00 69.25 175 ASP A C 1
ATOM 1446 O O . ASP A 1 175 ? 14.403 -12.250 -21.228 1.00 69.25 175 ASP A O 1
ATOM 1450 N N . GLN A 1 176 ? 14.842 -14.364 -21.813 1.00 68.12 176 GLN A N 1
ATOM 1451 C CA . GLN A 1 176 ? 15.083 -14.841 -20.437 1.00 68.12 176 GLN A CA 1
ATOM 1452 C C . GLN A 1 176 ? 16.459 -14.392 -19.889 1.00 68.12 176 GLN A C 1
ATOM 1454 O O . GLN A 1 176 ? 17.482 -14.536 -20.556 1.00 68.12 176 GLN A O 1
ATOM 1459 N N . ILE A 1 177 ? 16.491 -13.872 -18.647 1.00 62.78 177 ILE A N 1
ATOM 1460 C CA . ILE A 1 177 ? 17.672 -13.264 -17.976 1.00 62.78 177 ILE A CA 1
ATOM 1461 C C . ILE A 1 177 ? 18.110 -14.030 -16.713 1.00 62.78 177 ILE A C 1
ATOM 1463 O O . ILE A 1 177 ? 17.272 -14.337 -15.835 1.00 62.78 177 ILE A O 1
#

Secondary structure (DSSP, 8-state):
----HHHHHHHHHHHHHHH----HHHHHHHHHHHHHHHHS--TTEEEEHHHHIIIIISTTSS---EEEEEES-GGGGTT--HHHHHHHHHHHHHHHHHHHHHH-SB----TT-TTTEEEEGGGTEEEEEEEEE-TTT--EEEEEEEEESS----S-----PPPPSS-GGG--GGG--

Solvent-accessible surface area (backbone atoms only — not comparable to full-atom values): 10416 Å² total; per-residue (Å²): 85,88,74,58,54,68,62,50,51,54,49,52,54,53,50,28,77,73,63,80,47,82,59,54,69,58,53,53,50,51,51,54,51,50,53,50,63,75,70,54,92,49,90,63,44,45,77,35,61,67,31,38,43,18,31,60,74,45,80,56,77,51,92,57,77,48,47,38,32,33,44,61,70,56,73,76,53,67,94,52,52,74,66,57,49,27,50,56,35,46,55,52,50,48,58,52,37,57,51,56,37,70,63,39,57,58,42,61,78,36,82,87,40,71,79,25,24,43,74,34,79,75,46,36,25,39,36,37,33,44,26,44,64,41,78,87,76,68,46,80,47,67,39,44,41,33,41,36,54,77,66,90,78,85,66,86,85,76,94,74,72,74,57,60,95,74,54,71,91,79,60,56,84,88,71,69,131

Sequence (177 aa):
MRIDKDKLNKFLILVKDKTDITALELIEKDLYLNILLSKLNLENYVFKGGTCLAKVYLNYFRFSEDLDFTFTNQELWKGKSTNEIKKVCKEKIDSLGEQIEKIGFEFKFDKKDAKYVILGSNNKLVTFKVHYTSVLTGTPSFIKIQINFLEKIIFPYQIKELISLIKPPQFTEEDQI

Nearest PDB structures (foldseek):
  1sp9-assembly1_A  TM=3.158E-01  e=9.372E-01  Arabidopsis thaliana
  5y8r-assembly1_A  TM=5.143E-01  e=5.471E+00  Zoanthus sp.
  8gvv-assembly1_A  TM=2.304E-01  e=9.372E-01  Homo sapiens
  5y8q-assembly1_B  TM=5.140E-01  e=9.459E+00  Zoanthus sp.
  4ri4-assembly2_B  TM=1.988E-01  e=2.067E+00  Homo sapiens

Radius of gyration: 17.82 Å; Cα contacts (8 Å, |Δi|>4): 236; chains: 1; bounding box: 46×28×46 Å